Protein AF-A0A967ZMG1-F1 (afdb_monomer)

pLDDT: mean 81.54, std 12.23, range [47.0, 97.44]

Secondary structure (DSSP, 8-state):
-TTSSS-BPP--SHHHHHHHTT--HHHHHHHHHHTT--HHHHHHHS-HHHHHHHHTTS--SBTTTSB-GGG-SEEEETTTEEEE-BTTT-TT--B-GGGHHHHHHHHHHHHHT-B-TTT--B-EEEEEHHHHS-S-TT--SEEEEEPTT-----B--S-S---GGGGT------S-------STTSPTTPPP-S----

Mean predicted aligned error: 11.11 Å

Solvent-accessible surface area (backbone atoms only — not comparable to full-atom values): 12265 Å² total; per-residue (Å²): 84,96,89,64,39,34,36,64,42,78,62,67,65,69,37,31,52,35,52,76,68,72,49,42,52,67,55,53,52,51,55,35,43,74,76,71,46,41,75,71,54,47,70,72,73,47,58,66,71,60,53,49,56,51,52,58,49,44,57,69,44,46,65,82,62,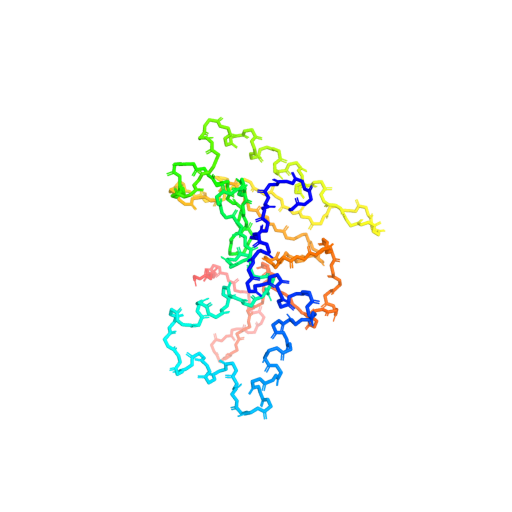40,42,29,56,79,70,16,43,38,50,74,50,84,93,36,33,27,37,67,28,20,55,82,80,32,96,59,30,66,31,56,70,89,50,46,68,62,50,51,53,50,51,49,49,58,54,52,65,39,50,40,91,88,77,68,45,63,39,44,42,78,42,56,18,72,82,76,44,79,92,53,91,82,57,36,60,30,35,44,45,43,34,95,99,43,80,79,74,74,58,63,67,98,59,96,76,73,66,47,74,85,72,71,47,91,74,79,92,66,92,79,82,87,86,87,86,83,54,97,88,52,64,86,92,61,79,88,74,92,81,78,92,129

Nearest PDB structures (foldseek):
  6qpw-assembly1_E  TM=4.315E-01  e=6.503E+00  Saccharomyces cerevisiae S288C
  1ycp-assembly2_K  TM=2.490E-01  e=5.709E+00  Bos taurus

Radius of gyration: 21.34 Å; Cα contacts (8 Å, |Δi|>4): 225; chains: 1; bounding box: 52×42×64 Å

Structure (mmCIF, N/CA/C/O backbone):
data_AF-A0A967ZMG1-F1
#
_entry.id   AF-A0A967ZMG1-F1
#
loop_
_atom_site.group_PDB
_atom_site.id
_atom_site.type_symbol
_atom_site.label_atom_id
_atom_site.label_alt_id
_atom_site.label_comp_id
_atom_site.label_asym_id
_atom_site.label_entity_id
_atom_site.label_seq_id
_atom_site.pdbx_PDB_ins_code
_atom_site.Cartn_x
_atom_site.Cartn_y
_atom_site.Cartn_z
_atom_site.occupancy
_atom_site.B_iso_or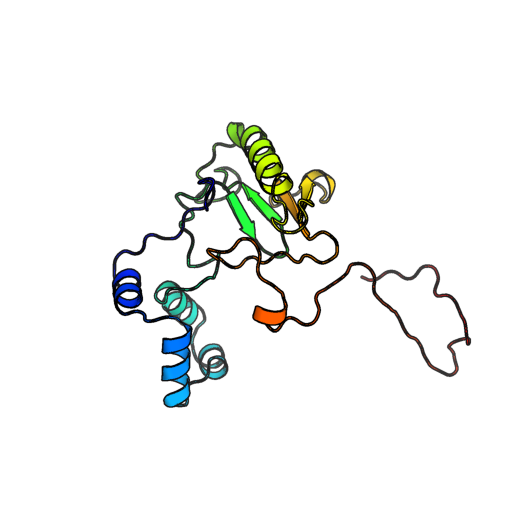_equiv
_atom_site.auth_seq_id
_atom_site.auth_comp_id
_atom_site.auth_asym_id
_atom_site.auth_atom_id
_atom_site.pdbx_PDB_model_num
ATOM 1 N N . GLU A 1 1 ? 1.987 6.304 -8.768 1.00 77.31 1 GLU A N 1
ATOM 2 C CA . GLU A 1 1 ? 1.859 6.784 -10.157 1.00 77.31 1 GLU A CA 1
ATOM 3 C C . GLU A 1 1 ? 2.478 8.162 -10.327 1.00 77.31 1 GLU A C 1
ATOM 5 O O . GLU A 1 1 ? 3.444 8.259 -11.061 1.00 77.31 1 GLU A O 1
ATOM 10 N N . GLU A 1 2 ? 2.021 9.181 -9.591 1.00 77.81 2 GLU A N 1
ATOM 11 C CA . GLU A 1 2 ? 2.517 10.571 -9.700 1.00 77.81 2 GLU A CA 1
ATOM 12 C C . GLU A 1 2 ? 4.047 10.709 -9.620 1.00 77.81 2 GLU A C 1
ATOM 14 O O . GLU A 1 2 ? 4.648 11.446 -10.393 1.00 77.81 2 GLU A O 1
ATOM 19 N N . ALA A 1 3 ? 4.692 9.948 -8.733 1.00 81.00 3 ALA A N 1
ATOM 20 C CA . ALA A 1 3 ? 6.148 9.938 -8.586 1.00 81.00 3 ALA A CA 1
ATOM 21 C C . ALA A 1 3 ? 6.888 9.010 -9.585 1.00 81.00 3 ALA A C 1
ATOM 23 O O . ALA A 1 3 ? 8.093 8.811 -9.477 1.00 81.00 3 ALA A O 1
ATOM 24 N N . GLY A 1 4 ? 6.183 8.399 -10.544 1.00 84.25 4 GLY A N 1
ATOM 25 C CA . GLY A 1 4 ? 6.769 7.610 -11.636 1.00 84.25 4 GLY A CA 1
ATOM 26 C C . GLY A 1 4 ? 7.197 6.174 -11.300 1.00 84.25 4 GLY A C 1
ATOM 27 O O . GLY A 1 4 ? 7.809 5.516 -12.136 1.00 84.25 4 GLY A O 1
ATOM 28 N N . TYR A 1 5 ? 6.903 5.651 -10.102 1.00 86.19 5 TYR A N 1
ATOM 29 C CA . TYR A 1 5 ? 7.307 4.280 -9.724 1.00 86.19 5 TYR A CA 1
ATOM 30 C C . TYR A 1 5 ? 6.390 3.169 -10.244 1.00 86.19 5 TYR A C 1
ATOM 32 O O . TYR A 1 5 ? 6.828 2.025 -10.347 1.00 86.19 5 TYR A O 1
ATOM 40 N N . LEU A 1 6 ? 5.132 3.497 -10.540 1.00 85.44 6 LEU A N 1
ATOM 41 C CA . LEU A 1 6 ? 4.106 2.572 -11.018 1.00 85.44 6 LEU A CA 1
ATOM 42 C C . LEU A 1 6 ? 3.516 3.140 -12.297 1.00 85.44 6 LEU A C 1
ATOM 44 O O . LEU A 1 6 ? 3.117 4.307 -12.311 1.00 85.44 6 LEU A O 1
ATOM 48 N N . VAL A 1 7 ? 3.467 2.308 -13.333 1.00 81.31 7 VAL A N 1
ATOM 49 C CA . VAL A 1 7 ? 3.006 2.678 -14.671 1.00 81.31 7 VAL A CA 1
ATOM 50 C C . VAL A 1 7 ? 1.713 1.923 -14.950 1.00 81.31 7 VAL A C 1
ATOM 52 O O . VAL A 1 7 ? 1.685 0.698 -14.852 1.00 81.31 7 VAL A O 1
ATOM 55 N N . ARG A 1 8 ? 0.630 2.640 -15.270 1.00 79.94 8 ARG A N 1
ATOM 56 C CA . ARG A 1 8 ? -0.614 1.997 -15.714 1.00 79.94 8 ARG A CA 1
ATOM 57 C C . ARG A 1 8 ? -0.395 1.328 -17.069 1.00 79.94 8 ARG A C 1
ATOM 59 O O . ARG A 1 8 ? 0.407 1.806 -17.873 1.00 79.94 8 ARG A O 1
ATOM 66 N N . GLN A 1 9 ? -1.090 0.222 -17.311 1.00 72.31 9 GLN A N 1
ATOM 67 C CA . GLN A 1 9 ? -1.028 -0.455 -18.602 1.00 72.31 9 GLN A CA 1
ATOM 68 C C . GLN A 1 9 ? -1.460 0.499 -19.722 1.00 72.31 9 GLN A C 1
ATOM 70 O O . GLN A 1 9 ? -2.413 1.261 -19.562 1.00 72.31 9 GLN A O 1
ATOM 75 N N . ASP A 1 10 ? -0.722 0.481 -20.834 1.00 58.72 10 ASP A N 1
ATOM 76 C CA . ASP A 1 10 ? -0.945 1.409 -21.941 1.00 58.72 10 ASP A CA 1
ATOM 77 C C . ASP A 1 10 ? -2.344 1.214 -22.545 1.00 58.72 10 ASP A C 1
ATOM 79 O O . ASP A 1 10 ? -2.759 0.098 -22.868 1.00 58.72 10 ASP A O 1
ATOM 83 N N . GLU A 1 11 ? -3.071 2.313 -22.719 1.00 60.09 11 GLU A N 1
ATOM 84 C CA . GLU A 1 11 ? -4.486 2.351 -23.103 1.00 60.09 11 GLU A CA 1
ATOM 85 C C . GLU A 1 11 ? -4.680 2.180 -24.619 1.00 60.09 11 GLU A C 1
ATOM 87 O O . GLU A 1 11 ? -5.529 2.819 -25.241 1.00 60.09 11 GLU A O 1
ATOM 92 N N . SER A 1 12 ? -3.864 1.350 -25.260 1.00 47.00 12 SER A N 1
ATOM 93 C CA . SER A 1 12 ? -3.924 1.128 -26.704 1.00 47.00 12 SER A CA 1
ATOM 94 C C . SER A 1 12 ? -4.784 -0.097 -27.048 1.00 47.00 12 SER A C 1
ATOM 96 O O . SER A 1 12 ? -4.875 -1.058 -26.288 1.00 47.00 12 SER A O 1
ATOM 98 N N . GLY A 1 13 ? -5.487 -0.048 -28.185 1.00 60.59 13 GLY A N 1
ATOM 99 C CA . GLY A 1 13 ? -6.405 -1.112 -28.614 1.00 60.59 13 GLY A CA 1
ATOM 100 C C . GLY A 1 13 ? -7.820 -0.999 -28.027 1.00 60.59 13 GLY A C 1
ATOM 101 O O . GLY A 1 13 ? -8.391 0.091 -27.945 1.00 60.59 13 GLY A O 1
ATOM 102 N N . THR A 1 14 ? -8.418 -2.134 -27.662 1.00 56.25 14 THR A N 1
ATOM 103 C CA . THR A 1 14 ? -9.821 -2.266 -27.219 1.00 56.25 14 THR A CA 1
ATOM 104 C C . THR A 1 14 ? -10.131 -1.470 -25.948 1.00 56.25 14 THR A C 1
ATOM 106 O O . THR A 1 14 ? -11.160 -0.797 -25.898 1.00 56.25 14 THR A O 1
ATOM 109 N N . ARG A 1 15 ? -9.225 -1.451 -24.959 1.00 58.38 15 ARG A N 1
ATOM 110 C CA . ARG A 1 15 ? -9.384 -0.669 -23.715 1.00 58.38 15 ARG A CA 1
ATOM 111 C C . ARG A 1 15 ? -9.455 0.839 -23.962 1.00 58.38 15 ARG A C 1
ATOM 113 O O . ARG A 1 15 ? -10.345 1.504 -23.435 1.00 58.38 15 ARG A O 1
ATOM 120 N N . GLY A 1 16 ? -8.573 1.370 -24.810 1.00 57.50 16 GLY A N 1
ATOM 121 C CA . GLY A 1 16 ? -8.578 2.787 -25.184 1.00 57.50 16 GLY A CA 1
ATOM 122 C C . GLY A 1 16 ? -9.834 3.207 -25.940 1.00 57.50 16 GLY A C 1
ATOM 123 O O . GLY A 1 16 ? -10.348 4.305 -25.736 1.00 57.50 16 GLY A O 1
ATOM 124 N N . ALA A 1 17 ? -10.361 2.324 -26.794 1.00 60.09 17 ALA A N 1
ATOM 125 C CA . ALA A 1 17 ? -11.629 2.557 -27.477 1.00 60.09 17 ALA A CA 1
ATOM 126 C C . ALA A 1 17 ? -12.806 2.599 -26.488 1.00 60.09 17 ALA A C 1
ATOM 128 O O . ALA A 1 17 ? -13.623 3.510 -26.569 1.00 60.09 17 ALA A O 1
ATOM 129 N N . LEU A 1 18 ? -12.861 1.672 -25.525 1.00 61.41 18 LEU A N 1
ATOM 130 C CA . LEU A 1 18 ? -13.920 1.626 -24.509 1.00 61.41 18 LEU A CA 1
ATOM 131 C C . LEU A 1 18 ? -13.892 2.845 -23.578 1.00 61.41 18 LEU A C 1
ATOM 133 O O . LEU A 1 18 ? -14.935 3.449 -23.348 1.00 61.41 18 LEU A O 1
ATOM 137 N N . ARG A 1 19 ? -12.711 3.286 -23.126 1.00 60.47 19 ARG A N 1
ATOM 138 C CA . ARG A 1 19 ? -12.585 4.503 -22.307 1.00 60.47 19 ARG A CA 1
ATOM 139 C C . ARG A 1 19 ? -12.961 5.775 -23.077 1.00 60.47 19 ARG A C 1
ATOM 141 O O . ARG A 1 19 ? -13.620 6.646 -22.523 1.00 60.47 19 ARG A O 1
ATOM 148 N N . ARG A 1 20 ? -12.593 5.893 -24.362 1.00 63.09 20 ARG A N 1
ATOM 149 C CA . ARG A 1 20 ? -13.030 7.021 -25.221 1.00 63.09 20 ARG A CA 1
ATOM 150 C C . ARG A 1 20 ? -14.545 7.081 -25.401 1.00 63.09 20 ARG A C 1
ATOM 152 O O . ARG A 1 20 ? -15.073 8.143 -25.711 1.00 63.09 20 ARG A O 1
ATOM 159 N N . LEU A 1 21 ? -15.213 5.946 -25.233 1.00 67.19 21 LEU A N 1
ATOM 160 C CA . LEU A 1 21 ? -16.664 5.821 -25.258 1.00 67.19 21 LEU A CA 1
ATOM 161 C C . LEU A 1 21 ? -17.292 5.938 -23.855 1.00 67.19 21 LEU A C 1
ATOM 163 O O . LEU A 1 21 ? -18.488 5.704 -23.730 1.00 67.19 21 LEU A O 1
ATOM 167 N N . ASP A 1 22 ? -16.504 6.295 -22.831 1.00 65.06 22 ASP A N 1
ATOM 168 C CA . ASP A 1 22 ? -16.900 6.388 -21.415 1.00 65.06 22 ASP A CA 1
ATOM 169 C C . ASP A 1 22 ? -17.494 5.084 -20.851 1.00 65.06 22 ASP A C 1
ATOM 171 O O . ASP A 1 22 ? -18.328 5.085 -19.954 1.00 65.06 22 ASP A O 1
ATOM 175 N N . VAL A 1 23 ? -17.073 3.938 -21.400 1.00 67.38 23 VAL A N 1
ATOM 176 C CA . VAL A 1 23 ? -17.547 2.618 -20.975 1.00 67.38 23 VAL A CA 1
ATOM 177 C C . VAL A 1 23 ? -16.651 2.095 -19.858 1.00 67.38 23 VAL A C 1
ATOM 179 O O . VAL A 1 23 ? -15.512 1.681 -20.092 1.00 67.38 23 VAL A O 1
ATOM 182 N N . SER A 1 24 ? -17.178 2.082 -18.636 1.00 68.69 24 SER A N 1
ATOM 183 C CA . SER A 1 24 ? -16.519 1.543 -17.447 1.00 68.69 24 SER A CA 1
ATOM 184 C C . SER A 1 24 ? -16.926 0.092 -17.161 1.00 68.69 24 SER A C 1
ATOM 186 O O . SER A 1 24 ? -17.926 -0.422 -17.673 1.00 68.69 24 SER A O 1
ATOM 188 N N . ARG A 1 25 ? -16.198 -0.585 -16.260 1.00 70.38 25 ARG A N 1
ATOM 189 C CA . ARG A 1 25 ? -16.624 -1.893 -15.728 1.00 70.38 25 ARG A CA 1
ATOM 190 C C . ARG A 1 25 ? -18.037 -1.848 -15.138 1.00 70.38 25 ARG A C 1
ATOM 192 O O . ARG A 1 25 ? -18.769 -2.823 -15.277 1.00 70.38 25 ARG A O 1
ATOM 199 N N . ALA A 1 26 ? -18.429 -0.737 -14.513 1.00 68.00 26 ALA A N 1
ATOM 200 C CA . ALA A 1 26 ? -19.765 -0.587 -13.946 1.00 68.00 26 ALA A CA 1
ATOM 201 C C . ALA A 1 26 ? -20.848 -0.607 -15.035 1.00 68.00 26 ALA A C 1
ATOM 203 O O . ALA A 1 26 ? -21.876 -1.257 -14.847 1.00 68.00 26 ALA A O 1
ATOM 204 N N . ASP A 1 27 ? -20.588 0.007 -16.191 1.00 69.12 27 ASP A N 1
ATOM 205 C CA . ASP A 1 27 ? -21.516 0.021 -17.328 1.00 69.12 27 ASP A CA 1
ATOM 206 C C . ASP A 1 27 ? -21.661 -1.370 -17.944 1.00 69.12 27 ASP A C 1
ATOM 208 O O . ASP A 1 27 ? -22.775 -1.826 -18.206 1.00 69.12 27 ASP A O 1
ATOM 212 N N . VAL A 1 28 ? -20.547 -2.095 -18.097 1.00 72.69 28 VAL A N 1
ATOM 213 C CA . VAL A 1 28 ? -20.545 -3.480 -18.593 1.00 72.69 28 VAL A CA 1
ATOM 214 C C . VAL A 1 28 ? -21.291 -4.406 -17.629 1.00 72.69 28 VAL A C 1
ATOM 216 O O . VAL A 1 28 ? -22.171 -5.160 -18.049 1.00 72.69 28 VAL A O 1
ATOM 219 N N . THR A 1 29 ? -21.000 -4.326 -16.328 1.00 70.44 29 THR A N 1
ATOM 220 C CA . THR A 1 29 ? -21.687 -5.115 -15.295 1.00 70.44 29 THR A CA 1
ATOM 221 C C . THR A 1 29 ? -23.177 -4.769 -15.220 1.00 70.44 29 THR A C 1
ATOM 223 O O . THR A 1 29 ? -24.011 -5.662 -15.055 1.00 70.44 29 THR A O 1
ATOM 226 N N . TRP A 1 30 ? -23.555 -3.500 -15.377 1.00 76.56 30 TRP A N 1
ATOM 227 C CA . TRP A 1 30 ? -24.959 -3.090 -15.444 1.00 76.56 30 TRP A CA 1
ATOM 228 C C . TRP A 1 30 ? -25.683 -3.732 -16.636 1.00 76.56 30 TRP A C 1
ATOM 230 O O . TRP A 1 30 ? -26.781 -4.276 -16.482 1.00 76.56 30 TRP A O 1
ATOM 240 N N . LEU A 1 31 ? -25.043 -3.746 -17.806 1.00 75.50 31 LEU A N 1
ATOM 241 C CA . LEU A 1 31 ? -25.594 -4.313 -19.037 1.00 75.50 31 LEU A CA 1
ATOM 242 C C . LEU A 1 31 ? -25.733 -5.840 -18.961 1.00 75.50 31 LEU A C 1
ATOM 244 O O . LEU A 1 31 ? -26.744 -6.392 -19.392 1.00 75.50 31 LEU A O 1
ATOM 248 N N . LEU A 1 32 ? -24.764 -6.524 -18.353 1.00 77.75 32 LEU A N 1
ATOM 249 C CA . LEU A 1 32 ? -24.827 -7.969 -18.115 1.00 77.75 32 LEU A CA 1
ATOM 250 C C . LEU A 1 32 ? -25.950 -8.327 -17.132 1.00 77.75 32 LEU A C 1
ATOM 252 O O . LEU A 1 32 ? -26.748 -9.230 -17.400 1.00 77.75 32 LEU A O 1
ATOM 256 N N . ASN A 1 33 ? -26.107 -7.557 -16.053 1.00 76.81 33 ASN A N 1
ATOM 257 C CA . ASN A 1 33 ? -27.213 -7.751 -15.114 1.00 76.81 33 ASN A CA 1
ATOM 258 C C . ASN A 1 33 ? -28.582 -7.516 -15.771 1.00 76.81 33 ASN A C 1
ATOM 260 O O . ASN A 1 33 ? -29.535 -8.237 -15.471 1.00 76.81 33 ASN A O 1
ATOM 264 N N . ARG A 1 34 ? -28.688 -6.559 -16.705 1.00 79.69 34 ARG A N 1
ATOM 265 C CA . ARG A 1 34 ? -29.914 -6.288 -17.479 1.00 79.69 34 ARG A CA 1
ATOM 266 C C . ARG A 1 34 ? -30.402 -7.519 -18.246 1.00 79.69 34 ARG A C 1
ATOM 268 O O . ARG A 1 34 ? -31.610 -7.699 -18.383 1.00 79.69 34 ARG A O 1
ATOM 275 N N . VAL A 1 35 ? -29.481 -8.357 -18.722 1.00 80.44 35 VAL A N 1
ATOM 276 C CA . VAL A 1 35 ? -29.778 -9.598 -19.459 1.00 80.44 35 VAL A CA 1
ATOM 277 C C . VAL A 1 35 ? -29.754 -10.850 -18.570 1.00 80.44 35 VAL A C 1
ATOM 279 O O . VAL A 1 35 ? -29.798 -11.968 -19.074 1.00 80.44 35 VAL A O 1
ATOM 282 N N . GLY A 1 36 ? -29.723 -10.677 -17.243 1.00 76.56 36 GLY A N 1
ATOM 283 C CA . GLY A 1 36 ? -29.800 -11.766 -16.262 1.00 76.56 36 GLY A CA 1
ATOM 284 C C . GLY A 1 36 ? -28.468 -12.452 -15.952 1.00 76.56 36 GLY A C 1
ATOM 285 O O . GLY A 1 36 ? -28.448 -13.469 -15.257 1.00 76.56 36 GLY A O 1
ATOM 286 N N . ILE A 1 37 ? -27.351 -11.907 -16.435 1.00 78.00 37 ILE A N 1
ATOM 287 C CA . ILE A 1 37 ? -26.011 -12.439 -16.196 1.00 78.00 37 ILE A CA 1
ATOM 288 C C . ILE A 1 37 ? -25.384 -11.658 -15.040 1.00 78.00 37 ILE A C 1
ATOM 290 O O . ILE A 1 37 ? -24.913 -10.538 -15.207 1.00 78.00 37 ILE A O 1
ATOM 294 N N . SER A 1 38 ? -25.394 -12.256 -13.850 1.00 75.06 38 SER A N 1
ATOM 295 C CA . SER A 1 38 ? -24.746 -11.674 -12.669 1.00 75.06 38 SER A CA 1
ATOM 296 C C . SER A 1 38 ? -23.262 -12.033 -12.594 1.00 75.06 38 SER A C 1
ATOM 298 O O . SER A 1 38 ? -22.857 -13.105 -13.048 1.00 75.06 38 SER A O 1
ATOM 300 N N . ASP A 1 39 ? -22.466 -11.207 -11.913 1.00 69.25 39 ASP A N 1
ATOM 301 C CA . ASP A 1 39 ? -21.049 -11.492 -11.626 1.00 69.25 39 ASP A CA 1
ATOM 302 C C . ASP A 1 39 ? -20.854 -12.870 -10.972 1.00 69.25 39 ASP A C 1
ATOM 304 O O . ASP A 1 39 ? -19.932 -13.613 -11.298 1.00 69.25 39 ASP A O 1
ATOM 308 N N . ARG A 1 40 ? -21.784 -13.273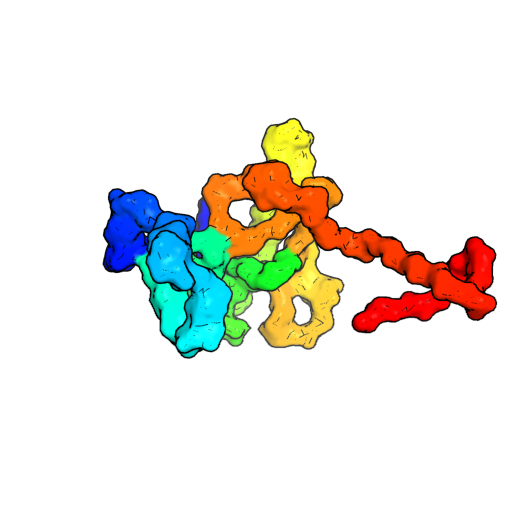 -10.097 1.00 66.81 40 ARG A N 1
ATOM 309 C CA . ARG A 1 40 ? -21.778 -14.601 -9.465 1.00 66.81 40 ARG A CA 1
ATOM 310 C C . ARG A 1 40 ? -22.019 -15.738 -10.457 1.00 66.81 40 ARG A C 1
ATOM 312 O O . ARG A 1 40 ? -21.477 -16.822 -10.268 1.00 66.81 40 ARG A O 1
ATOM 319 N N . ALA A 1 41 ? -22.848 -15.515 -11.475 1.00 68.81 41 ALA A N 1
ATOM 320 C CA . ALA A 1 41 ? -23.078 -16.493 -12.533 1.00 68.81 41 ALA A CA 1
ATOM 321 C C . ALA A 1 41 ? -21.844 -16.612 -13.437 1.00 68.81 41 ALA A C 1
ATOM 323 O O . ALA A 1 41 ? -21.439 -17.727 -13.753 1.00 68.81 41 ALA A O 1
ATOM 324 N N . LEU A 1 42 ? -21.204 -15.489 -13.772 1.00 70.12 42 LEU A N 1
ATOM 325 C CA . LEU A 1 42 ? -19.964 -15.466 -14.551 1.00 70.12 42 LEU A CA 1
ATOM 326 C C . LEU A 1 42 ? -18.858 -16.255 -13.846 1.00 70.12 42 LEU A C 1
ATOM 328 O O . LEU A 1 42 ? -18.322 -17.190 -14.428 1.00 70.12 42 LEU A O 1
ATOM 332 N N . LEU A 1 43 ? -18.609 -15.977 -12.563 1.00 70.75 43 LEU A N 1
ATOM 333 C CA . LEU A 1 43 ? -17.591 -16.686 -11.774 1.00 70.75 43 LEU A CA 1
ATOM 334 C C . LEU A 1 43 ? -17.888 -18.181 -11.570 1.00 70.75 43 LEU A C 1
ATOM 336 O O . LEU A 1 43 ? -16.980 -18.960 -11.306 1.00 70.75 43 LEU A O 1
ATOM 340 N N . ARG A 1 44 ? -19.158 -18.592 -11.657 1.00 74.44 44 ARG A N 1
ATOM 341 C CA . ARG A 1 44 ? -19.573 -19.988 -11.460 1.00 74.44 44 ARG A CA 1
ATOM 342 C C . ARG A 1 44 ? -19.532 -20.819 -12.744 1.00 74.44 44 ARG A C 1
ATOM 344 O O . ARG A 1 44 ? -19.373 -22.033 -12.652 1.00 74.44 44 ARG A O 1
ATOM 351 N N . TYR A 1 45 ? -19.727 -20.198 -13.907 1.00 75.38 45 TYR A N 1
ATOM 352 C CA . TYR A 1 45 ? -19.880 -20.909 -15.182 1.00 75.38 45 TYR A CA 1
ATOM 353 C C . TYR A 1 45 ? -18.762 -20.642 -16.196 1.00 75.38 45 TYR A C 1
ATOM 355 O O . TYR A 1 45 ? -18.625 -21.424 -17.135 1.00 75.38 45 TYR A O 1
ATOM 363 N N . LEU A 1 46 ? -17.957 -19.587 -16.028 1.00 76.81 46 LEU A N 1
ATOM 364 C CA . LEU A 1 46 ? -16.805 -19.330 -16.891 1.00 76.81 46 LEU A CA 1
ATOM 365 C C . LEU A 1 46 ? -15.521 -19.928 -16.298 1.00 76.81 46 LEU A C 1
ATOM 367 O O . LEU A 1 46 ? -15.275 -19.790 -15.099 1.00 76.81 46 LEU A O 1
ATOM 371 N N . PRO A 1 47 ? -14.667 -20.549 -17.128 1.00 78.56 47 PRO A N 1
ATOM 372 C CA . PRO A 1 47 ? -13.300 -20.876 -16.742 1.00 78.56 47 PRO A CA 1
ATOM 373 C C . PRO A 1 47 ? -12.522 -19.626 -16.304 1.00 78.56 47 PRO A C 1
ATOM 375 O O . PRO A 1 47 ? -12.664 -18.571 -16.922 1.00 78.56 47 PRO A O 1
ATOM 378 N N . GLN A 1 48 ? -11.642 -19.766 -15.306 1.00 69.88 48 GLN A N 1
ATOM 379 C CA . GLN A 1 48 ? -10.880 -18.648 -14.729 1.00 69.88 48 GLN A CA 1
ATOM 380 C C . GLN A 1 48 ? -10.100 -17.842 -15.785 1.00 69.88 48 GLN A C 1
ATOM 382 O O . GLN A 1 48 ? -10.198 -16.624 -15.803 1.00 69.88 48 GLN A O 1
ATOM 387 N N . TRP A 1 49 ? -9.442 -18.507 -16.743 1.00 66.00 49 TRP A N 1
ATOM 388 C CA . TRP A 1 49 ? -8.693 -17.834 -17.817 1.00 66.00 49 TRP A CA 1
ATOM 389 C C . TRP A 1 49 ? -9.556 -16.899 -18.679 1.00 66.00 49 TRP A C 1
ATOM 391 O O . TRP A 1 49 ? -9.061 -15.912 -19.211 1.00 66.00 49 TRP A O 1
ATOM 401 N N . LEU A 1 50 ? -10.849 -17.204 -18.831 1.00 69.44 50 LEU A N 1
ATOM 402 C CA . LEU A 1 50 ? -11.772 -16.398 -19.628 1.00 69.44 50 LEU A CA 1
ATOM 403 C C . LEU A 1 50 ? -12.311 -15.213 -18.819 1.00 69.44 50 LEU A C 1
ATOM 405 O O . LEU A 1 50 ? -12.565 -14.149 -19.381 1.00 69.44 50 LEU A O 1
ATOM 409 N N . VAL A 1 51 ? -12.446 -15.384 -17.500 1.00 72.19 51 VAL A N 1
ATOM 410 C CA . VAL A 1 51 ? -12.720 -14.282 -16.567 1.00 72.19 51 VAL A CA 1
ATOM 411 C C . VAL A 1 51 ? -11.546 -13.305 -16.556 1.00 72.19 51 VAL A C 1
ATOM 413 O O . VAL A 1 51 ? -11.765 -12.102 -16.684 1.00 72.19 51 VAL A O 1
ATOM 416 N N . ASP A 1 52 ? -10.321 -13.822 -16.468 1.00 65.50 52 ASP A N 1
ATOM 417 C CA . ASP A 1 52 ? -9.099 -13.019 -16.441 1.00 65.50 52 ASP A CA 1
ATOM 418 C C . ASP A 1 52 ? -8.914 -12.272 -17.773 1.00 65.50 52 ASP A C 1
ATOM 420 O O . ASP A 1 52 ? -8.781 -11.052 -17.773 1.00 65.50 52 ASP A O 1
ATOM 424 N N . ALA A 1 53 ? -9.072 -12.953 -18.916 1.00 66.94 53 ALA A N 1
ATOM 425 C CA . ALA A 1 53 ? -9.007 -12.321 -20.236 1.00 66.94 53 ALA A CA 1
ATOM 426 C C . ALA A 1 53 ? -10.069 -11.223 -20.436 1.00 66.94 53 ALA A C 1
ATOM 428 O O . ALA A 1 53 ? -9.808 -10.213 -21.085 1.00 66.94 53 ALA A O 1
ATOM 429 N N . ALA A 1 54 ? -11.277 -11.388 -19.887 1.00 66.69 54 ALA A N 1
ATOM 430 C CA . ALA A 1 54 ? -12.300 -10.343 -19.938 1.00 66.69 54 ALA A CA 1
ATOM 431 C C . ALA A 1 54 ? -11.957 -9.163 -19.011 1.00 66.69 54 ALA A C 1
ATOM 433 O O . ALA A 1 54 ? -12.127 -8.005 -19.398 1.00 66.69 54 ALA A O 1
ATOM 434 N N . ALA A 1 55 ? -11.443 -9.438 -17.809 1.00 65.56 55 ALA A N 1
ATOM 435 C CA . ALA A 1 55 ? -10.996 -8.415 -16.868 1.00 65.56 55 ALA A CA 1
ATOM 436 C C . ALA A 1 55 ? -9.805 -7.604 -17.412 1.00 65.56 55 ALA A C 1
ATOM 438 O O . ALA A 1 55 ? -9.768 -6.392 -17.221 1.00 65.56 55 ALA A O 1
ATOM 439 N N . GLU A 1 56 ? -8.900 -8.241 -18.158 1.00 65.25 56 GLU A N 1
ATOM 440 C CA . GLU A 1 56 ? -7.775 -7.620 -18.876 1.00 65.25 56 GLU A CA 1
ATOM 441 C C . GLU A 1 56 ? -8.190 -6.751 -20.073 1.00 65.25 56 GLU A C 1
ATOM 443 O O . GLU A 1 56 ? -7.379 -5.998 -20.605 1.00 65.25 56 GLU A O 1
ATOM 448 N N . GLN A 1 57 ? -9.435 -6.841 -20.543 1.00 61.97 57 GLN A N 1
ATOM 449 C CA . GLN A 1 57 ? -9.926 -6.053 -21.684 1.00 61.97 57 GLN A CA 1
ATOM 450 C C . GLN A 1 57 ? -10.878 -4.933 -21.261 1.00 61.97 57 GLN A C 1
ATOM 452 O O . GLN A 1 57 ? -11.098 -3.987 -22.018 1.00 61.97 57 GLN A O 1
ATOM 457 N N . VAL A 1 58 ? -11.421 -5.003 -20.046 1.00 59.94 58 VAL A N 1
ATOM 458 C CA . VAL A 1 58 ? -12.264 -3.954 -19.471 1.00 59.94 58 VAL A CA 1
ATOM 459 C C . VAL A 1 58 ? -11.387 -3.062 -18.588 1.00 59.94 58 VAL A C 1
ATOM 461 O O . VAL A 1 58 ? -10.708 -3.579 -17.702 1.00 59.94 58 VAL A O 1
ATOM 464 N N . PRO A 1 59 ? -11.345 -1.737 -18.816 1.00 52.94 59 PRO A N 1
ATOM 465 C CA . PRO A 1 59 ? -10.625 -0.823 -17.935 1.00 52.94 59 PRO A CA 1
ATOM 466 C C . PRO A 1 59 ? -11.166 -0.923 -16.504 1.00 52.94 59 PRO A C 1
ATOM 468 O O . PRO A 1 59 ? -12.378 -0.815 -16.279 1.00 52.94 59 PRO A O 1
ATOM 471 N N . GLY A 1 60 ? -10.275 -1.153 -15.543 1.00 57.38 60 GLY A N 1
ATOM 472 C CA . GLY A 1 60 ? -10.612 -1.258 -14.131 1.00 57.38 60 GLY A CA 1
ATOM 473 C C . GLY A 1 60 ? -9.728 -0.382 -13.250 1.00 57.38 60 GLY A C 1
ATOM 474 O O . GLY A 1 60 ? -8.969 0.461 -13.716 1.00 57.38 60 GLY A O 1
ATOM 475 N N . ASN A 1 61 ? -9.850 -0.605 -11.942 1.00 55.31 61 ASN A N 1
ATOM 476 C CA . ASN A 1 61 ? -8.969 -0.015 -10.933 1.00 55.31 61 ASN A CA 1
ATOM 477 C C . ASN A 1 61 ? -8.126 -1.095 -10.227 1.00 55.31 61 ASN A C 1
ATOM 479 O O . ASN A 1 61 ? -7.703 -0.913 -9.080 1.00 55.31 61 ASN A O 1
ATOM 483 N N . HIS A 1 62 ? -7.964 -2.263 -10.854 1.00 60.59 62 HIS A N 1
ATOM 484 C CA . HIS A 1 62 ? -7.356 -3.427 -10.228 1.00 60.59 62 HIS A CA 1
ATOM 485 C C . HIS A 1 62 ? -5.857 -3.444 -10.519 1.00 60.59 62 HIS A C 1
ATOM 487 O O . HIS A 1 62 ? -5.428 -3.690 -11.641 1.00 60.59 62 HIS A O 1
ATOM 493 N N . ALA A 1 63 ? -5.041 -3.293 -9.476 1.00 56.34 63 ALA A N 1
ATOM 494 C CA . ALA A 1 63 ? -3.580 -3.226 -9.583 1.00 56.34 63 ALA A CA 1
ATOM 495 C C . ALA A 1 63 ? -2.894 -4.465 -10.210 1.00 56.34 63 ALA A C 1
ATOM 497 O O . ALA A 1 63 ? -1.691 -4.432 -10.430 1.00 56.34 63 ALA A O 1
ATOM 498 N N . LEU A 1 64 ? -3.641 -5.541 -10.485 1.00 58.22 64 LEU A N 1
ATOM 499 C CA . LEU A 1 64 ? -3.137 -6.758 -11.136 1.00 58.22 64 LEU A CA 1
ATOM 500 C C . LEU A 1 64 ? -3.297 -6.732 -12.661 1.00 58.22 64 LEU A C 1
ATOM 502 O O . LEU A 1 64 ? -2.493 -7.333 -13.353 1.00 58.22 64 LEU A O 1
ATOM 506 N N . PHE A 1 65 ? -4.335 -6.068 -13.179 1.00 61.53 65 PHE A N 1
ATOM 507 C CA . PHE A 1 65 ? -4.691 -6.119 -14.605 1.00 61.53 65 PHE A CA 1
ATOM 508 C C . PHE A 1 65 ? -4.554 -4.770 -15.304 1.00 61.53 65 PHE A C 1
ATOM 510 O O . PHE A 1 65 ? -4.725 -4.693 -16.514 1.00 61.53 65 PHE A O 1
ATOM 517 N N . ASP A 1 66 ? -4.318 -3.701 -14.545 1.00 66.56 66 ASP A N 1
ATOM 518 C CA . ASP A 1 66 ? -4.283 -2.326 -15.046 1.00 66.56 66 ASP A CA 1
ATOM 519 C C . ASP A 1 66 ? -2.881 -1.691 -14.878 1.00 66.56 66 ASP A C 1
ATOM 521 O O . ASP A 1 66 ? -2.721 -0.476 -15.001 1.00 66.56 66 ASP A O 1
ATOM 525 N N . VAL A 1 67 ? -1.847 -2.498 -14.595 1.00 74.31 67 VAL A N 1
ATOM 526 C CA . VAL A 1 67 ? -0.452 -2.070 -14.372 1.00 74.31 67 VAL A CA 1
ATOM 527 C C . VAL A 1 67 ? 0.472 -2.692 -15.419 1.00 74.31 67 VAL A C 1
ATOM 529 O O . VAL A 1 67 ? 0.401 -3.883 -15.702 1.00 74.31 67 VAL A O 1
ATOM 532 N N . ASP A 1 68 ? 1.365 -1.882 -15.983 1.00 82.12 68 ASP A N 1
ATOM 533 C CA . ASP A 1 68 ? 2.443 -2.337 -16.857 1.00 82.12 68 ASP A CA 1
ATOM 534 C C . ASP A 1 68 ? 3.642 -2.770 -16.009 1.00 82.12 68 ASP A C 1
ATOM 536 O O . A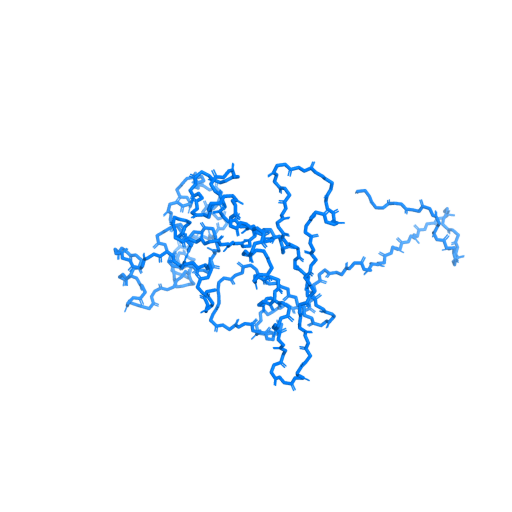SP A 1 68 ? 4.436 -1.939 -15.547 1.00 82.12 68 ASP A O 1
ATOM 540 N N . HIS A 1 69 ? 3.766 -4.072 -15.766 1.00 80.38 69 HIS A N 1
ATOM 541 C CA . HIS A 1 69 ? 4.840 -4.617 -14.939 1.00 80.38 69 HIS A CA 1
ATOM 542 C C . HIS A 1 69 ? 6.228 -4.394 -15.559 1.00 80.38 69 HIS A C 1
ATOM 544 O O . HIS A 1 69 ? 7.156 -4.031 -14.835 1.00 80.38 69 HIS A O 1
ATOM 550 N N . ALA A 1 70 ? 6.347 -4.449 -16.888 1.00 84.56 70 ALA A N 1
ATOM 551 C CA . ALA A 1 70 ? 7.597 -4.245 -17.622 1.00 84.56 70 ALA A CA 1
ATOM 552 C C . ALA A 1 70 ? 8.115 -2.793 -17.607 1.00 84.56 70 ALA A C 1
ATOM 554 O O . ALA A 1 70 ? 9.219 -2.522 -18.082 1.00 84.56 70 ALA A O 1
ATOM 555 N N . ARG A 1 71 ? 7.343 -1.840 -17.069 1.00 86.38 71 ARG A N 1
ATOM 556 C CA . ARG A 1 71 ? 7.785 -0.452 -16.820 1.00 86.38 71 ARG A CA 1
ATOM 557 C C . ARG A 1 71 ? 7.647 -0.017 -15.360 1.00 86.38 71 ARG A C 1
ATOM 559 O O . ARG A 1 71 ? 8.099 1.068 -14.994 1.00 86.38 71 ARG A O 1
ATOM 566 N N . THR A 1 72 ? 7.0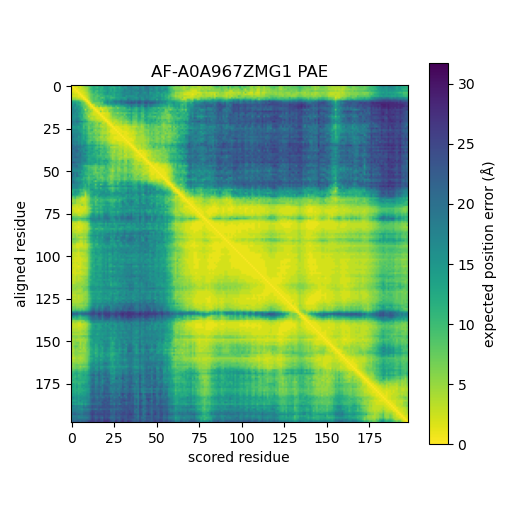51 -0.848 -14.512 1.00 90.62 72 THR A N 1
ATOM 567 C CA . THR A 1 72 ? 6.806 -0.542 -13.101 1.00 90.62 72 THR A CA 1
ATOM 568 C C . THR A 1 72 ? 8.029 -0.877 -12.258 1.00 90.62 72 THR A C 1
ATOM 570 O O . THR A 1 72 ? 8.499 -2.009 -12.254 1.00 90.62 72 THR A O 1
ATOM 573 N N . ARG A 1 73 ? 8.534 0.104 -11.501 1.00 95.06 73 ARG A N 1
ATOM 574 C CA . ARG A 1 73 ? 9.700 -0.038 -10.611 1.00 95.06 73 ARG A CA 1
ATOM 575 C C . ARG A 1 73 ? 9.327 -0.568 -9.228 1.00 95.06 73 ARG A C 1
ATOM 577 O O . ARG A 1 73 ? 10.147 -1.224 -8.593 1.00 95.06 73 ARG A O 1
ATOM 584 N N . ALA A 1 74 ? 8.121 -0.273 -8.748 1.00 94.06 74 ALA A N 1
ATOM 585 C CA . ALA A 1 74 ? 7.612 -0.775 -7.476 1.00 94.06 74 ALA A CA 1
ATOM 586 C C . ALA A 1 74 ? 6.084 -0.868 -7.483 1.00 94.06 74 ALA A C 1
ATOM 588 O O . ALA A 1 74 ? 5.405 -0.046 -8.100 1.00 94.06 74 ALA A O 1
ATOM 589 N N . PHE A 1 75 ? 5.543 -1.852 -6.771 1.00 91.38 75 PHE A N 1
ATOM 590 C CA . PHE A 1 75 ? 4.110 -2.121 -6.707 1.00 91.38 75 PHE A CA 1
ATOM 591 C C . PHE A 1 75 ? 3.681 -2.547 -5.302 1.00 91.38 75 PHE A C 1
ATOM 593 O O . PHE A 1 75 ? 4.493 -2.982 -4.487 1.00 91.38 75 PHE A O 1
ATOM 600 N N . MET A 1 76 ? 2.387 -2.406 -5.013 1.00 88.62 76 MET A N 1
ATOM 601 C CA . MET A 1 76 ? 1.783 -2.881 -3.771 1.00 88.62 76 MET A CA 1
ATOM 602 C C . MET A 1 76 ? 0.996 -4.161 -4.041 1.00 88.62 76 MET A C 1
ATOM 604 O O . MET A 1 76 ? 0.257 -4.242 -5.020 1.00 88.62 76 MET A O 1
ATOM 608 N N . PHE A 1 77 ? 1.127 -5.143 -3.159 1.00 84.00 77 PHE A N 1
ATOM 609 C CA . PHE A 1 77 ? 0.385 -6.395 -3.213 1.00 84.00 77 PHE A CA 1
ATOM 610 C C . PHE A 1 77 ? -0.184 -6.742 -1.832 1.00 84.00 77 PHE A C 1
ATOM 612 O O . PHE A 1 77 ? 0.401 -6.420 -0.797 1.00 84.00 77 PHE A O 1
ATOM 619 N N . GLY A 1 78 ? -1.346 -7.397 -1.812 1.00 80.94 78 GLY A N 1
ATOM 620 C CA . GLY A 1 78 ? -2.012 -7.801 -0.575 1.00 80.94 78 GLY A CA 1
ATOM 621 C C . GLY A 1 78 ? -2.332 -6.624 0.354 1.00 80.94 78 GLY A C 1
ATOM 622 O O . GLY A 1 78 ? -2.758 -5.558 -0.082 1.00 80.94 78 GLY A O 1
ATOM 623 N N . SER A 1 79 ? -2.138 -6.813 1.657 1.00 80.25 79 SER A N 1
ATOM 624 C CA . SER A 1 79 ? -2.562 -5.861 2.693 1.00 80.25 79 SER A CA 1
ATOM 625 C C . SER A 1 79 ? -1.473 -4.851 3.072 1.00 80.25 79 SER A C 1
ATOM 627 O O . SER A 1 79 ? -1.170 -4.676 4.253 1.00 80.25 79 SER A O 1
ATOM 629 N N . GLY A 1 80 ? -0.912 -4.156 2.078 1.00 87.12 80 GLY A N 1
ATOM 630 C CA . GLY A 1 80 ? 0.060 -3.070 2.278 1.00 87.12 80 GLY A CA 1
ATOM 631 C C . GLY A 1 80 ? 1.526 -3.462 2.129 1.00 87.12 80 GLY A C 1
ATOM 632 O O . GLY A 1 80 ? 2.400 -2.690 2.519 1.00 87.12 80 GLY A O 1
ATOM 633 N N . SER A 1 81 ? 1.809 -4.635 1.572 1.00 92.06 81 SER A N 1
ATOM 634 C CA . SER A 1 81 ? 3.168 -5.036 1.220 1.00 92.06 81 SER A CA 1
ATOM 635 C C . SER A 1 81 ? 3.595 -4.322 -0.058 1.00 92.06 81 SER A C 1
ATOM 637 O O . SER A 1 81 ? 2.917 -4.414 -1.079 1.00 92.06 81 SER A O 1
ATOM 639 N N . VAL A 1 82 ? 4.712 -3.607 -0.008 1.00 93.88 82 VAL A N 1
ATOM 640 C CA . VAL A 1 82 ? 5.311 -2.927 -1.157 1.00 93.88 82 VAL A CA 1
ATOM 641 C C . VAL A 1 82 ? 6.552 -3.693 -1.583 1.00 93.88 82 VAL A C 1
ATOM 643 O O . VAL A 1 82 ? 7.432 -3.982 -0.770 1.00 93.88 82 VAL A O 1
ATOM 646 N N . PHE A 1 83 ? 6.609 -3.990 -2.874 1.00 93.88 83 PHE A N 1
ATOM 647 C CA . PHE A 1 83 ? 7.691 -4.710 -3.517 1.00 93.88 83 PHE A CA 1
ATOM 648 C C . PHE A 1 83 ? 8.359 -3.816 -4.552 1.00 93.88 83 PHE A C 1
ATOM 650 O O . PHE A 1 83 ? 7.696 -3.134 -5.335 1.00 93.88 83 PHE A O 1
ATOM 657 N N . ILE A 1 84 ? 9.684 -3.841 -4.570 1.00 95.88 84 ILE A N 1
ATOM 658 C CA . ILE A 1 84 ? 10.487 -3.303 -5.659 1.00 95.88 84 ILE A CA 1
ATOM 659 C C . ILE A 1 84 ? 10.575 -4.382 -6.733 1.00 95.88 84 ILE A C 1
ATOM 661 O O . ILE A 1 84 ? 10.976 -5.509 -6.453 1.00 95.88 84 ILE A O 1
ATOM 665 N N . ASN A 1 85 ? 10.201 -4.027 -7.962 1.00 95.12 85 ASN A N 1
ATOM 666 C CA . ASN A 1 85 ? 10.175 -4.933 -9.105 1.00 95.12 85 ASN A CA 1
ATOM 667 C C . ASN A 1 85 ? 11.597 -5.177 -9.635 1.00 95.12 85 ASN A C 1
ATOM 669 O O . ASN A 1 85 ? 11.984 -4.676 -10.696 1.00 95.12 85 ASN A O 1
ATOM 673 N N . ASP A 1 86 ? 12.417 -5.866 -8.846 1.00 95.06 86 ASP A N 1
ATOM 674 C CA . ASP A 1 86 ? 13.797 -6.161 -9.200 1.00 95.06 86 ASP A CA 1
ATOM 675 C C . ASP A 1 86 ? 13.953 -7.440 -10.023 1.00 95.06 86 ASP A C 1
ATOM 677 O O . ASP A 1 86 ? 13.155 -8.373 -9.933 1.00 95.06 86 ASP A O 1
ATOM 681 N N . THR A 1 87 ? 15.029 -7.489 -10.808 1.00 94.44 87 THR A N 1
ATOM 682 C CA . THR A 1 87 ? 15.311 -8.592 -11.740 1.00 94.44 87 THR A CA 1
ATOM 683 C C . THR A 1 87 ? 15.708 -9.901 -11.051 1.00 94.44 87 THR A C 1
ATOM 685 O O . THR A 1 87 ? 15.929 -10.896 -11.735 1.00 94.44 87 THR A O 1
ATOM 688 N N . ARG A 1 88 ? 15.897 -9.912 -9.724 1.00 92.12 88 ARG A N 1
ATOM 689 C CA . ARG A 1 88 ? 16.234 -11.122 -8.961 1.00 92.12 88 ARG A CA 1
ATOM 690 C C . ARG A 1 88 ? 14.971 -11.816 -8.458 1.00 92.12 88 ARG A C 1
ATOM 692 O O . ARG A 1 88 ? 14.921 -13.038 -8.511 1.00 92.12 88 ARG A O 1
ATOM 699 N N . ARG A 1 89 ? 13.982 -11.061 -7.967 1.00 90.19 89 ARG A N 1
ATOM 700 C CA . ARG A 1 89 ? 12.729 -11.606 -7.409 1.00 90.19 89 ARG A CA 1
ATOM 701 C C . ARG A 1 89 ? 11.614 -11.765 -8.440 1.00 90.19 89 ARG A C 1
ATOM 703 O O . ARG A 1 89 ? 10.775 -12.645 -8.275 1.00 90.19 89 ARG A O 1
ATOM 710 N N . PHE A 1 90 ? 11.584 -10.937 -9.483 1.00 90.38 90 PHE A N 1
ATOM 711 C CA . PHE A 1 90 ? 10.462 -10.889 -10.421 1.00 90.38 90 PHE A CA 1
ATOM 712 C C . PHE A 1 90 ? 10.919 -11.123 -11.862 1.00 90.38 90 PHE A C 1
ATOM 714 O O . PHE A 1 90 ? 11.904 -10.545 -12.318 1.00 90.38 90 PHE A O 1
ATOM 721 N N . ALA A 1 91 ? 10.180 -11.971 -12.588 1.00 87.25 91 ALA A N 1
ATOM 722 C CA . ALA A 1 91 ? 10.513 -12.367 -13.959 1.00 87.25 91 ALA A CA 1
ATOM 723 C C . ALA A 1 91 ? 10.525 -11.179 -14.939 1.00 87.25 91 ALA A C 1
ATOM 725 O O . ALA A 1 91 ? 11.382 -11.114 -15.815 1.00 87.25 91 ALA A O 1
ATOM 726 N N . GLU A 1 92 ? 9.616 -10.220 -14.749 1.00 86.75 92 GLU A N 1
ATOM 727 C CA . GLU A 1 92 ? 9.537 -8.961 -15.507 1.00 86.75 92 GLU A CA 1
ATOM 728 C C . GLU A 1 92 ? 10.143 -7.783 -14.723 1.00 86.75 92 GLU A C 1
ATOM 730 O O . GLU A 1 92 ? 9.739 -6.629 -14.872 1.00 86.75 92 GLU A O 1
ATOM 735 N N . GLY A 1 93 ? 11.099 -8.080 -13.839 1.00 91.69 93 GLY A N 1
ATOM 736 C CA . GLY A 1 93 ? 11.803 -7.082 -13.049 1.00 91.69 93 GLY A CA 1
ATOM 737 C C . GLY A 1 93 ? 12.538 -6.070 -13.923 1.00 91.69 93 GLY A C 1
ATOM 738 O O . GLY A 1 93 ? 13.206 -6.428 -14.890 1.00 91.69 93 GLY A O 1
ATOM 739 N N . VAL A 1 94 ? 12.454 -4.795 -13.551 1.00 95.19 94 VAL A N 1
ATOM 740 C CA . VAL A 1 94 ? 13.104 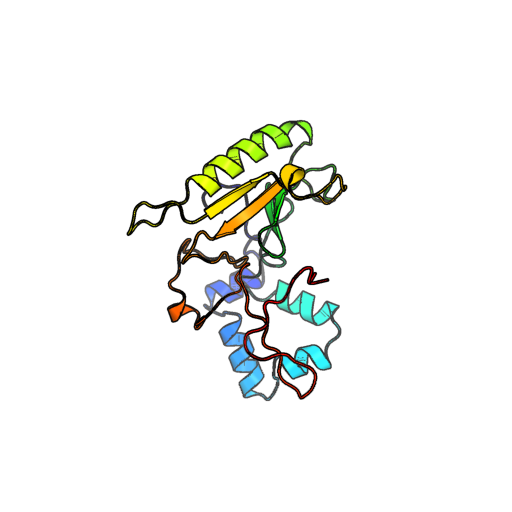-3.680 -14.266 1.00 95.19 94 VAL A CA 1
ATOM 741 C C . VAL A 1 94 ? 14.163 -2.979 -13.425 1.00 95.19 94 VAL A C 1
ATOM 743 O O . VAL A 1 94 ? 14.938 -2.172 -13.937 1.00 95.19 94 VAL A O 1
ATOM 746 N N . VAL A 1 95 ? 14.195 -3.257 -12.120 1.00 96.94 95 VAL A N 1
ATOM 747 C CA . VAL A 1 95 ? 15.136 -2.638 -11.186 1.00 96.94 95 VAL A CA 1
ATOM 748 C C . VAL A 1 95 ? 16.349 -3.555 -10.998 1.00 96.94 95 VAL A C 1
ATOM 750 O O . VAL A 1 95 ? 16.200 -4.695 -10.559 1.00 96.94 95 VAL A O 1
ATOM 753 N N . PRO A 1 96 ? 17.578 -3.090 -11.281 1.00 96.94 96 PRO A N 1
ATOM 754 C CA . PRO A 1 96 ? 18.774 -3.859 -10.960 1.00 96.94 96 PRO A CA 1
ATOM 755 C C . PRO A 1 96 ? 18.886 -4.087 -9.442 1.00 96.94 96 PRO A C 1
ATOM 757 O O . PRO A 1 96 ? 18.662 -3.139 -8.685 1.00 96.94 96 PRO A O 1
ATOM 760 N N . PRO A 1 97 ? 19.320 -5.269 -8.962 1.00 95.81 97 PRO A N 1
ATOM 761 C CA . PRO A 1 97 ? 19.391 -5.561 -7.527 1.00 95.81 97 PRO A CA 1
ATOM 762 C C . PRO A 1 97 ? 20.233 -4.552 -6.731 1.00 95.81 97 PRO A C 1
ATOM 764 O O . PRO A 1 97 ? 19.895 -4.207 -5.604 1.00 95.81 97 PRO A O 1
ATOM 767 N N . ALA A 1 98 ? 21.291 -4.006 -7.339 1.00 97.06 98 ALA A N 1
ATOM 768 C CA . ALA A 1 98 ? 22.142 -2.987 -6.721 1.00 97.06 98 ALA A CA 1
ATOM 769 C C . ALA A 1 98 ? 21.436 -1.633 -6.489 1.00 97.06 98 ALA A C 1
ATOM 771 O O . ALA A 1 98 ? 21.872 -0.855 -5.645 1.00 97.06 98 ALA A O 1
ATOM 772 N N . ALA A 1 99 ? 20.353 -1.342 -7.218 1.00 97.31 99 ALA A N 1
ATOM 773 C CA . ALA A 1 99 ? 19.576 -0.109 -7.076 1.00 97.31 99 ALA A CA 1
ATOM 774 C C . ALA A 1 99 ? 18.455 -0.220 -6.025 1.00 97.31 99 ALA A C 1
ATOM 776 O O . ALA A 1 99 ? 17.891 0.801 -5.624 1.00 97.31 99 ALA A O 1
ATOM 777 N N . VAL A 1 100 ? 18.143 -1.437 -5.561 1.00 96.06 100 VAL A N 1
ATOM 778 C CA . VAL A 1 100 ? 17.050 -1.706 -4.613 1.00 96.06 100 VAL A CA 1
ATOM 779 C C . VAL A 1 100 ? 17.187 -0.895 -3.318 1.00 96.06 100 VAL A C 1
ATOM 781 O O . VAL A 1 100 ? 16.213 -0.236 -2.961 1.00 96.06 100 VAL A O 1
ATOM 784 N N . PRO A 1 101 ? 18.352 -0.829 -2.635 1.00 96.62 101 PRO A N 1
ATOM 785 C CA . PRO A 1 101 ? 18.450 -0.091 -1.372 1.00 96.62 101 PRO A CA 1
ATOM 786 C C . PRO A 1 101 ? 18.158 1.409 -1.519 1.00 96.62 101 PRO A C 1
ATOM 788 O O . PRO A 1 101 ? 17.476 1.996 -0.680 1.00 96.62 101 PRO A O 1
ATOM 791 N N . ALA A 1 102 ? 18.633 2.023 -2.607 1.00 97.44 102 ALA A N 1
ATOM 792 C CA . ALA A 1 102 ? 18.397 3.438 -2.882 1.00 97.44 102 ALA A CA 1
ATOM 793 C C . ALA A 1 102 ? 16.915 3.709 -3.186 1.00 97.44 102 ALA A C 1
ATOM 795 O O . ALA A 1 102 ? 16.320 4.610 -2.597 1.00 97.44 102 ALA A O 1
ATOM 796 N N . LEU A 1 103 ? 16.298 2.883 -4.038 1.00 97.06 103 LEU A N 1
ATOM 797 C CA . LEU A 1 103 ? 14.876 3.001 -4.363 1.00 97.06 103 LEU A CA 1
ATOM 798 C C . LEU A 1 103 ? 13.982 2.725 -3.143 1.00 97.06 103 LEU A C 1
ATOM 800 O O . LEU A 1 103 ? 12.979 3.402 -2.947 1.00 97.06 103 LEU A O 1
ATOM 804 N N . LYS A 1 104 ? 14.353 1.779 -2.277 1.00 97.31 104 LYS A N 1
ATOM 805 C CA . LYS A 1 104 ? 13.643 1.507 -1.019 1.00 97.31 104 LYS A CA 1
ATOM 806 C C . LYS A 1 104 ? 13.625 2.735 -0.110 1.00 97.31 104 LYS A C 1
ATOM 808 O O . LYS A 1 104 ? 12.575 3.073 0.433 1.00 97.31 104 LYS A O 1
ATOM 813 N N . ALA A 1 105 ? 14.759 3.425 0.028 1.00 96.88 105 ALA A N 1
ATOM 814 C CA . ALA A 1 105 ? 14.842 4.664 0.801 1.00 96.88 105 ALA A CA 1
ATOM 815 C C . ALA A 1 105 ? 13.987 5.787 0.189 1.00 96.88 105 ALA A C 1
ATOM 817 O O . ALA A 1 105 ? 13.272 6.480 0.912 1.00 96.88 105 ALA A O 1
ATOM 818 N N . GLU A 1 106 ? 14.016 5.921 -1.138 1.00 96.50 106 GLU A N 1
ATOM 819 C CA . GLU A 1 106 ? 13.212 6.885 -1.896 1.00 96.50 106 GLU A CA 1
ATOM 820 C C . GLU A 1 106 ? 11.704 6.645 -1.697 1.00 96.50 106 GLU A C 1
ATOM 822 O O . GLU A 1 106 ? 10.977 7.543 -1.272 1.00 96.50 106 GLU A O 1
ATOM 827 N N . LEU A 1 107 ? 11.242 5.407 -1.900 1.00 96.31 107 LEU A N 1
ATOM 828 C CA . LEU A 1 107 ? 9.847 5.007 -1.692 1.00 96.31 107 LEU A CA 1
ATOM 829 C C . LEU A 1 107 ? 9.404 5.231 -0.251 1.00 96.31 107 LEU A C 1
ATOM 831 O O . LEU A 1 107 ? 8.305 5.730 -0.016 1.00 96.31 107 LEU A O 1
ATOM 835 N N . LYS A 1 108 ? 10.259 4.895 0.721 1.00 96.56 108 LYS A N 1
ATOM 836 C CA . LYS A 1 108 ? 9.967 5.131 2.134 1.00 96.56 108 LYS A CA 1
ATOM 837 C C . LYS A 1 108 ? 9.761 6.617 2.413 1.00 96.56 108 LYS A C 1
ATOM 839 O O . LYS A 1 108 ? 8.813 6.955 3.112 1.00 96.56 108 LYS A O 1
ATOM 844 N N . ALA A 1 109 ? 10.605 7.489 1.862 1.00 95.56 109 ALA A N 1
ATOM 845 C CA . ALA A 1 109 ? 10.471 8.933 2.026 1.00 95.56 109 ALA A CA 1
ATOM 846 C C . ALA A 1 109 ? 9.185 9.469 1.378 1.00 95.56 109 ALA A C 1
ATOM 848 O O . ALA A 1 109 ? 8.454 10.219 2.018 1.00 95.56 109 ALA A O 1
ATOM 849 N N . VAL A 1 110 ? 8.872 9.039 0.151 1.00 94.19 110 VAL A N 1
ATOM 850 C CA . VAL A 1 110 ? 7.646 9.447 -0.556 1.00 94.19 110 VAL A CA 1
ATOM 851 C C . VAL A 1 110 ? 6.395 9.007 0.203 1.00 94.19 110 VAL A C 1
ATOM 853 O O . VAL A 1 110 ? 5.504 9.816 0.444 1.00 94.19 110 VAL A O 1
ATOM 856 N N . LEU A 1 111 ? 6.335 7.742 0.624 1.00 94.31 111 LEU A N 1
ATOM 857 C CA . LEU A 1 111 ? 5.181 7.197 1.341 1.00 94.31 111 LEU A CA 1
ATOM 858 C C . LEU A 1 111 ? 5.031 7.808 2.740 1.00 94.31 111 LEU A C 1
ATOM 860 O O . LEU A 1 111 ? 3.919 8.128 3.148 1.00 94.31 111 LEU A O 1
ATOM 864 N N . ALA A 1 112 ? 6.133 8.000 3.471 1.00 94.44 112 ALA A N 1
ATOM 865 C CA . ALA A 1 112 ? 6.106 8.636 4.789 1.00 94.44 112 ALA A CA 1
ATOM 866 C C . ALA A 1 112 ? 5.797 10.142 4.718 1.00 94.44 112 ALA A C 1
ATOM 868 O O . ALA A 1 112 ? 5.317 10.708 5.697 1.00 94.44 112 ALA A O 1
ATOM 869 N N . GLY A 1 113 ? 6.067 10.780 3.576 1.00 94.06 113 GLY A N 1
ATOM 870 C CA . GLY A 1 113 ? 5.753 12.183 3.315 1.00 94.06 113 GLY A CA 1
ATOM 871 C C . GLY A 1 113 ? 4.289 12.446 2.957 1.00 94.06 113 GLY A C 1
ATOM 872 O O . GLY A 1 113 ? 3.910 13.607 2.835 1.00 94.06 113 GLY A O 1
ATOM 873 N N . LEU A 1 114 ? 3.463 11.406 2.789 1.00 93.62 114 LEU A N 1
ATOM 874 C CA . LEU A 1 114 ? 2.041 11.576 2.510 1.00 93.62 114 LEU A CA 1
ATOM 875 C C . LEU A 1 114 ? 1.303 12.076 3.761 1.00 93.62 114 LEU A C 1
ATOM 877 O O . LEU A 1 114 ? 1.175 11.356 4.758 1.00 93.62 114 LEU A O 1
ATOM 881 N N . THR A 1 115 ? 0.783 13.298 3.678 1.00 95.06 115 THR A N 1
ATOM 882 C CA . THR A 1 115 ? 0.003 13.949 4.734 1.00 95.06 115 THR A CA 1
ATOM 883 C C . THR A 1 115 ? -1.431 14.216 4.291 1.00 95.06 115 THR A C 1
ATOM 885 O O . THR A 1 115 ? -1.726 14.321 3.098 1.00 95.06 115 THR A O 1
ATOM 888 N N . ASP A 1 116 ? -2.342 14.317 5.256 1.00 94.69 116 ASP A N 1
ATOM 889 C CA . ASP A 1 116 ? -3.705 14.760 4.987 1.00 94.69 116 ASP A CA 1
ATOM 890 C C . ASP A 1 116 ? -3.690 16.280 4.752 1.00 94.69 116 ASP A C 1
ATOM 892 O O . ASP A 1 116 ? -3.249 17.025 5.628 1.00 94.69 116 ASP A O 1
ATOM 896 N N . PRO A 1 117 ? -4.166 16.782 3.600 1.00 91.31 117 PRO A N 1
ATOM 897 C CA . PRO A 1 117 ? -4.141 18.210 3.295 1.00 91.31 117 PRO A CA 1
ATOM 898 C C . PRO A 1 117 ? -5.032 19.054 4.222 1.00 91.31 117 PRO A C 1
ATOM 900 O O . PRO A 1 117 ? -4.849 20.268 4.287 1.00 91.31 117 PRO A O 1
ATOM 903 N N . GLN A 1 118 ? -5.999 18.451 4.920 1.00 91.81 118 GLN A N 1
ATOM 904 C CA . GLN A 1 118 ? -6.868 19.133 5.880 1.00 91.81 118 GLN A CA 1
ATOM 905 C C . GLN A 1 118 ? -6.208 19.291 7.251 1.00 91.81 118 GLN A C 1
ATOM 907 O O . GLN A 1 118 ? -6.414 20.311 7.907 1.00 91.81 118 GLN A O 1
ATOM 912 N N . THR A 1 119 ? -5.443 18.292 7.698 1.00 93.31 119 THR A N 1
ATOM 913 C CA . THR A 1 119 ? -4.872 18.269 9.059 1.00 93.31 119 THR A CA 1
ATOM 914 C C . THR A 1 119 ? -3.366 18.530 9.092 1.00 93.31 119 THR A C 1
ATOM 916 O O . THR A 1 119 ? -2.844 18.952 10.117 1.00 93.31 119 THR A O 1
ATOM 919 N N . GLY A 1 120 ? -2.665 18.307 7.980 1.00 94.25 120 GLY A N 1
ATOM 920 C CA . GLY A 1 120 ? -1.205 18.330 7.885 1.00 94.25 120 GLY A CA 1
ATOM 921 C C . GLY A 1 120 ? -0.519 17.104 8.495 1.00 94.25 120 GLY A C 1
ATOM 922 O O . GLY A 1 120 ? 0.705 17.002 8.425 1.00 94.25 120 GLY A O 1
ATOM 923 N N . GLU A 1 121 ? -1.277 16.170 9.072 1.00 95.12 121 GLU A N 1
ATOM 924 C CA . GLU A 1 121 ? -0.736 14.999 9.757 1.00 95.12 121 GLU A CA 1
ATOM 925 C C . GLU A 1 121 ? -0.343 13.894 8.765 1.00 95.12 121 GLU A C 1
ATOM 927 O O . GLU A 1 121 ? -1.021 13.704 7.748 1.00 95.12 121 GLU A O 1
ATOM 932 N N . PRO A 1 122 ? 0.715 13.113 9.046 1.00 95.38 122 PRO A N 1
ATOM 933 C CA . PRO A 1 122 ? 1.034 11.919 8.274 1.00 95.38 122 PRO A CA 1
ATOM 934 C C . PRO A 1 122 ? -0.119 10.914 8.319 1.00 95.38 122 PRO A C 1
ATOM 936 O O . PRO A 1 122 ? -0.678 10.653 9.386 1.00 95.38 122 PRO A O 1
ATOM 939 N N . VAL A 1 123 ? -0.428 10.288 7.183 1.00 96.00 123 VAL A N 1
ATOM 940 C CA . VAL A 1 123 ? -1.545 9.322 7.086 1.00 96.00 123 VAL A CA 1
ATOM 941 C C . VAL A 1 123 ? -1.082 7.869 7.076 1.00 96.00 123 VAL A C 1
ATOM 943 O O . VAL A 1 123 ? -1.853 6.960 7.386 1.00 96.00 123 VAL A O 1
ATOM 946 N N . LEU A 1 124 ? 0.193 7.640 6.752 1.00 95.12 124 LEU A N 1
ATOM 947 C CA . LEU A 1 124 ? 0.791 6.312 6.668 1.00 95.12 124 LEU A CA 1
ATOM 948 C C . LEU A 1 124 ? 1.828 6.082 7.772 1.00 95.12 124 LEU A C 1
ATOM 950 O O . LEU A 1 124 ? 2.520 6.987 8.248 1.00 95.12 124 LEU A O 1
ATOM 954 N N . GLU A 1 125 ? 1.955 4.822 8.151 1.00 94.31 125 GLU A N 1
ATOM 955 C CA . GLU A 1 125 ? 3.109 4.266 8.838 1.00 94.31 125 GLU A CA 1
ATOM 956 C C . GLU A 1 125 ? 3.839 3.354 7.844 1.00 94.31 125 GLU A C 1
ATOM 958 O O . GLU A 1 125 ? 3.217 2.536 7.169 1.00 94.31 125 GLU A O 1
ATOM 963 N N . VAL A 1 126 ? 5.156 3.522 7.713 1.00 96.06 126 VAL A N 1
ATOM 964 C CA . VAL A 1 126 ? 5.970 2.790 6.734 1.00 96.06 126 VAL A CA 1
ATOM 965 C C . VAL A 1 126 ? 7.110 2.098 7.461 1.00 96.06 126 VAL A C 1
ATOM 967 O O . VAL A 1 126 ? 8.035 2.744 7.965 1.00 96.06 126 VAL A O 1
ATOM 970 N N . VAL A 1 127 ? 7.049 0.774 7.498 1.00 94.75 127 VAL A N 1
ATOM 971 C CA . VAL A 1 127 ? 8.013 -0.081 8.188 1.00 94.75 127 VAL A CA 1
ATOM 972 C C . VAL A 1 127 ? 8.839 -0.843 7.162 1.00 94.75 127 VAL A C 1
ATOM 974 O O . VAL A 1 127 ? 8.371 -1.166 6.072 1.00 94.75 127 VAL A O 1
ATOM 977 N N . ASP A 1 128 ? 10.094 -1.107 7.504 1.00 94.06 128 ASP A N 1
ATOM 978 C CA . ASP A 1 128 ? 10.939 -1.989 6.710 1.00 94.06 128 ASP A CA 1
ATOM 979 C C . ASP A 1 128 ? 10.398 -3.425 6.773 1.00 94.06 128 ASP A C 1
ATOM 981 O O . ASP A 1 128 ? 10.125 -3.930 7.865 1.00 94.06 128 ASP A O 1
ATOM 985 N N . GLY A 1 129 ? 10.227 -4.087 5.628 1.00 91.56 129 GLY A N 1
ATOM 986 C CA . GLY A 1 129 ? 9.725 -5.459 5.623 1.00 91.56 129 GLY A CA 1
ATOM 987 C C . GLY A 1 129 ? 10.681 -6.454 6.284 1.00 91.56 129 GLY A C 1
ATOM 988 O O . GLY A 1 129 ? 10.209 -7.371 6.953 1.00 91.56 129 GLY A O 1
ATOM 989 N N . GLU A 1 130 ? 11.996 -6.226 6.216 1.00 89.44 130 GLU A N 1
ATOM 990 C CA . GLU A 1 130 ? 13.009 -7.060 6.886 1.00 89.44 130 GLU A CA 1
ATOM 991 C C . GLU A 1 130 ? 12.967 -6.906 8.415 1.00 89.44 130 GLU A C 1
ATOM 993 O O . GLU A 1 130 ? 13.380 -7.799 9.149 1.00 89.44 130 GLU A O 1
ATOM 998 N N . ALA A 1 131 ? 12.421 -5.795 8.922 1.00 88.19 131 ALA A N 1
ATOM 999 C CA . ALA A 1 131 ? 12.218 -5.612 10.358 1.00 88.19 131 ALA A CA 1
ATOM 1000 C C . ALA A 1 131 ? 11.003 -6.393 10.895 1.00 88.19 131 ALA A C 1
ATOM 1002 O O . ALA A 1 131 ? 10.910 -6.621 12.101 1.00 88.19 131 ALA A O 1
ATOM 1003 N N . LEU A 1 132 ? 10.061 -6.777 10.024 1.00 85.00 132 LEU A N 1
ATOM 1004 C CA . LEU A 1 132 ? 8.804 -7.436 10.402 1.00 85.00 132 LEU A CA 1
ATOM 1005 C C . LEU A 1 132 ? 8.775 -8.925 10.059 1.00 85.00 132 LEU A C 1
ATOM 1007 O O . LEU A 1 132 ? 8.213 -9.719 10.815 1.00 85.00 132 LEU A O 1
ATOM 1011 N N . TYR A 1 133 ? 9.367 -9.308 8.933 1.00 80.06 133 TYR A N 1
ATOM 1012 C CA . TYR A 1 133 ? 9.385 -10.681 8.451 1.00 80.06 133 TYR A CA 1
ATOM 1013 C C . TYR A 1 133 ? 10.803 -11.234 8.510 1.00 80.06 133 TYR A C 1
ATOM 1015 O O . TYR A 1 133 ? 11.759 -10.583 8.103 1.00 80.06 133 TYR A O 1
ATOM 1023 N N . ARG A 1 134 ? 10.931 -12.463 9.015 1.00 68.25 134 ARG A N 1
ATOM 1024 C CA . ARG A 1 134 ? 12.205 -13.183 9.042 1.00 68.25 134 ARG A CA 1
ATOM 1025 C C . ARG A 1 134 ? 12.500 -13.729 7.641 1.00 68.25 134 ARG A C 1
ATOM 1027 O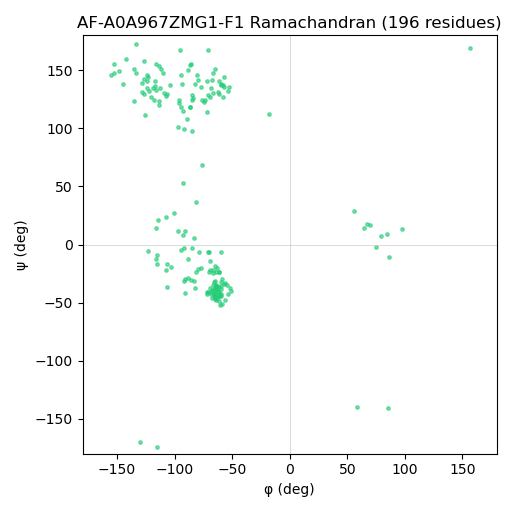 O . ARG A 1 134 ? 11.590 -14.264 7.014 1.00 68.25 134 ARG A O 1
ATOM 1034 N N . ASP A 1 135 ? 13.745 -13.561 7.202 1.00 65.62 135 ASP A N 1
ATOM 1035 C CA . ASP A 1 135 ? 14.322 -13.884 5.889 1.00 65.62 135 ASP A CA 1
ATOM 1036 C C . ASP A 1 135 ? 13.522 -14.869 5.018 1.00 65.62 135 ASP A C 1
ATOM 1038 O O . ASP A 1 135 ? 13.433 -16.066 5.299 1.00 65.62 135 ASP A O 1
ATOM 1042 N N . GLY A 1 136 ? 12.988 -14.351 3.912 1.00 70.31 136 GLY A N 1
ATOM 1043 C CA . GLY A 1 136 ? 12.327 -15.108 2.860 1.00 70.31 136 GLY A CA 1
ATOM 1044 C C . GLY A 1 136 ? 12.538 -14.428 1.510 1.00 70.31 136 GLY A C 1
ATOM 1045 O O . GLY A 1 136 ? 12.654 -13.208 1.417 1.00 70.31 136 GLY A O 1
ATOM 1046 N N . GLU A 1 137 ? 12.588 -15.214 0.437 1.00 72.12 137 GLU A N 1
ATOM 1047 C CA . GLU A 1 137 ? 12.829 -14.702 -0.921 1.00 72.12 137 GLU A CA 1
ATOM 1048 C C . GLU A 1 137 ? 11.740 -13.716 -1.389 1.00 72.12 137 GLU A C 1
ATOM 1050 O O . GLU A 1 137 ? 12.002 -12.828 -2.199 1.00 72.12 137 GLU A O 1
ATOM 1055 N N . LEU A 1 138 ? 10.543 -13.822 -0.800 1.00 78.31 138 LEU A N 1
ATOM 1056 C CA . LEU A 1 138 ? 9.386 -12.956 -1.031 1.00 78.31 138 LEU A CA 1
ATOM 1057 C C . LEU A 1 138 ? 9.093 -12.009 0.145 1.00 78.31 138 LEU A C 1
ATOM 1059 O O . LEU A 1 138 ? 7.959 -11.558 0.309 1.00 78.31 138 LEU A O 1
ATOM 1063 N N . THR A 1 139 ? 10.092 -11.697 0.976 1.00 89.75 139 THR A N 1
ATOM 1064 C CA . THR A 1 139 ? 9.955 -10.632 1.976 1.00 89.75 139 THR A CA 1
ATOM 1065 C C . THR A 1 139 ? 9.694 -9.296 1.262 1.00 89.75 139 THR A C 1
ATOM 1067 O O . THR A 1 139 ? 10.418 -8.959 0.315 1.00 89.75 139 THR A O 1
ATOM 1070 N N . PRO A 1 140 ? 8.658 -8.534 1.666 1.00 93.44 140 PRO A N 1
ATOM 1071 C CA . PRO A 1 140 ? 8.395 -7.221 1.089 1.00 93.44 140 PRO A CA 1
ATOM 1072 C C . PRO A 1 140 ? 9.520 -6.241 1.413 1.00 93.44 140 PRO A C 1
ATOM 1074 O O . PRO A 1 140 ? 10.153 -6.336 2.460 1.00 93.44 140 PRO A O 1
ATOM 1077 N N . ASP A 1 141 ? 9.748 -5.259 0.545 1.00 94.94 141 ASP A N 1
ATOM 1078 C CA . ASP A 1 141 ? 10.731 -4.209 0.822 1.00 94.94 141 ASP A CA 1
ATOM 1079 C C . ASP A 1 141 ? 10.215 -3.267 1.909 1.00 94.94 141 ASP A C 1
ATOM 1081 O O . ASP A 1 141 ? 10.950 -2.902 2.826 1.00 94.94 141 ASP A O 1
ATOM 1085 N N . LEU A 1 142 ? 8.936 -2.895 1.834 1.00 96.00 142 LEU A N 1
ATOM 1086 C CA . LEU A 1 142 ? 8.270 -2.057 2.826 1.00 96.00 142 LEU A CA 1
ATOM 1087 C C . LEU A 1 142 ? 6.893 -2.629 3.160 1.00 96.00 142 LEU A C 1
ATOM 1089 O O . LEU A 1 142 ? 6.224 -3.233 2.323 1.00 96.00 142 LEU A O 1
ATOM 1093 N N . VAL A 1 143 ? 6.443 -2.383 4.382 1.00 94.19 143 VAL A N 1
ATOM 1094 C CA . VAL A 1 143 ? 5.070 -2.631 4.817 1.00 94.19 143 VAL A CA 1
ATOM 1095 C C . VAL A 1 143 ? 4.466 -1.297 5.203 1.00 94.19 143 VAL A C 1
ATOM 1097 O O . VAL A 1 143 ? 5.014 -0.570 6.029 1.00 94.19 143 VAL A O 1
ATOM 1100 N N . VAL A 1 144 ? 3.340 -0.972 4.587 1.00 93.88 144 VAL A N 1
ATOM 1101 C CA . VAL A 1 144 ? 2.627 0.281 4.807 1.00 93.88 144 VAL A CA 1
ATOM 1102 C C . VAL A 1 144 ? 1.369 -0.023 5.605 1.00 93.88 144 VAL A C 1
ATOM 1104 O O . VAL A 1 144 ? 0.595 -0.874 5.175 1.00 93.88 144 VAL A O 1
ATOM 1107 N N . SER A 1 145 ? 1.133 0.678 6.713 1.00 91.75 145 SER A N 1
ATOM 1108 C CA . SER A 1 145 ? -0.119 0.717 7.491 1.00 91.75 145 SER A CA 1
ATOM 1109 C C . SER A 1 145 ? -0.755 2.111 7.416 1.00 91.75 145 SER A C 1
ATOM 1111 O O . SER A 1 145 ? -0.068 3.101 7.177 1.00 91.75 145 SER A O 1
ATOM 1113 N N . GLY A 1 146 ? -2.078 2.198 7.568 1.00 91.38 146 GLY A N 1
ATOM 1114 C CA . GLY A 1 146 ? -2.738 3.481 7.802 1.00 91.38 146 GLY A CA 1
ATOM 1115 C C . GLY A 1 146 ? -2.584 3.842 9.276 1.00 91.38 146 GLY A C 1
ATOM 1116 O O . GLY A 1 146 ? -2.625 2.953 10.130 1.00 91.38 146 GLY A O 1
ATOM 1117 N N . ARG A 1 147 ? -2.367 5.122 9.579 1.00 91.75 147 ARG A N 1
ATOM 1118 C CA . ARG A 1 147 ? -2.458 5.631 10.957 1.00 91.75 147 ARG A CA 1
ATOM 1119 C C . ARG A 1 147 ? -3.917 5.645 11.414 1.00 91.75 147 ARG A C 1
ATOM 1121 O O . ARG A 1 147 ? -4.814 5.481 10.594 1.00 91.75 147 ARG A O 1
ATOM 1128 N N . ASP A 1 148 ? -4.166 5.823 12.713 1.00 87.56 148 ASP A N 1
ATOM 1129 C CA . ASP A 1 148 ? -5.538 5.802 13.237 1.00 87.56 148 ASP A CA 1
ATOM 1130 C C . ASP A 1 148 ? -6.439 6.797 12.482 1.00 87.56 148 ASP A C 1
ATOM 1132 O O . ASP A 1 148 ? -6.049 7.933 12.217 1.00 87.56 148 ASP A O 1
ATOM 1136 N N . GLY A 1 149 ? -7.620 6.329 12.075 1.00 88.69 149 GLY A N 1
ATOM 1137 C CA . GLY A 1 149 ? -8.530 7.063 11.186 1.00 88.69 149 GLY A CA 1
ATOM 1138 C C . GLY A 1 149 ? -8.280 6.896 9.679 1.00 88.69 149 GLY A C 1
ATOM 1139 O O . GLY A 1 149 ? -9.163 7.243 8.897 1.00 88.69 149 GLY A O 1
ATOM 1140 N N . TYR A 1 150 ? -7.158 6.305 9.259 1.00 90.44 150 TYR A N 1
ATOM 1141 C CA . TYR A 1 150 ? -6.813 6.078 7.853 1.00 90.44 150 TYR A CA 1
ATOM 1142 C C . TYR A 1 150 ? -6.704 4.587 7.535 1.00 90.44 150 TYR A C 1
ATOM 1144 O O . TYR A 1 150 ? -6.143 3.798 8.291 1.00 90.44 150 TYR A O 1
ATOM 1152 N N . GLU A 1 151 ? -7.196 4.199 6.361 1.00 87.94 151 GLU A N 1
ATOM 1153 C CA . GLU A 1 151 ? -7.039 2.848 5.823 1.00 87.94 151 GLU A CA 1
ATOM 1154 C C . GLU A 1 151 ? -6.360 2.918 4.458 1.00 87.94 151 GLU A C 1
ATOM 1156 O O . GLU A 1 151 ? -6.606 3.843 3.679 1.00 87.94 151 GLU A O 1
ATOM 1161 N N . ARG A 1 152 ? -5.513 1.932 4.150 1.00 87.94 152 ARG A N 1
ATOM 1162 C CA . ARG A 1 152 ? -4.892 1.854 2.823 1.00 87.94 152 ARG A CA 1
ATOM 1163 C C . ARG A 1 152 ? -5.782 1.069 1.886 1.00 87.94 152 ARG A C 1
ATOM 1165 O O . ARG A 1 152 ? -6.442 0.111 2.275 1.00 87.94 152 ARG A O 1
ATOM 1172 N N . MET A 1 153 ? -5.703 1.422 0.616 1.00 82.81 153 MET A N 1
ATOM 1173 C CA . MET A 1 153 ? -6.367 0.697 -0.450 1.00 82.81 153 MET A CA 1
ATOM 1174 C C . MET A 1 153 ? -5.340 0.338 -1.521 1.00 82.81 153 MET A C 1
ATOM 1176 O O . MET A 1 153 ? -4.468 1.141 -1.834 1.00 82.81 153 MET A O 1
ATOM 1180 N N . THR A 1 154 ? -5.466 -0.848 -2.109 1.00 77.06 154 THR A N 1
ATOM 1181 C CA . THR A 1 154 ? -4.641 -1.302 -3.245 1.00 77.06 154 THR A CA 1
ATOM 1182 C C . THR A 1 154 ? -5.263 -0.969 -4.605 1.00 77.06 154 THR A C 1
ATOM 1184 O O . THR A 1 154 ? -4.838 -1.472 -5.641 1.00 77.06 154 THR A O 1
ATOM 1187 N N . THR A 1 155 ? -6.298 -0.133 -4.611 1.00 77.06 155 THR A N 1
ATOM 1188 C CA . THR A 1 155 ? -7.029 0.293 -5.806 1.00 77.06 155 THR A CA 1
ATOM 1189 C C . THR A 1 155 ? -6.300 1.439 -6.499 1.00 77.06 155 THR A C 1
ATOM 1191 O O . THR A 1 155 ? -5.859 2.376 -5.835 1.00 77.06 155 THR A O 1
ATOM 1194 N N . LEU A 1 156 ? -6.230 1.405 -7.831 1.00 75.12 156 LEU A N 1
ATOM 1195 C CA . LEU A 1 156 ? -5.758 2.545 -8.618 1.00 75.12 156 LEU A CA 1
ATOM 1196 C C . LEU A 1 156 ? -6.802 3.669 -8.577 1.00 75.12 156 LEU A C 1
ATOM 1198 O O . LEU A 1 156 ? -7.992 3.439 -8.780 1.00 75.12 156 LEU A O 1
ATOM 1202 N N . THR A 1 157 ? -6.372 4.881 -8.245 1.00 77.69 157 THR A N 1
ATOM 1203 C CA . THR A 1 157 ? -7.250 6.038 -8.039 1.00 77.69 157 THR A CA 1
ATOM 1204 C C . THR A 1 157 ? -6.471 7.319 -8.287 1.00 77.69 157 THR A C 1
ATOM 1206 O O . THR A 1 157 ? -5.292 7.401 -7.950 1.00 77.69 157 THR A O 1
ATOM 1209 N N . ASP A 1 158 ? -7.149 8.332 -8.818 1.00 80.56 158 ASP A N 1
ATOM 1210 C CA . ASP A 1 158 ? -6.569 9.662 -9.049 1.00 80.56 158 ASP A CA 1
ATOM 1211 C C . ASP A 1 158 ? -6.650 10.547 -7.787 1.00 80.56 158 ASP A C 1
ATOM 1213 O O . ASP A 1 158 ? -6.188 11.682 -7.760 1.00 80.56 158 ASP A O 1
ATOM 1217 N N . ARG A 1 159 ? -7.262 10.026 -6.716 1.00 83.25 159 ARG A N 1
ATOM 1218 C CA . ARG A 1 159 ? -7.331 10.655 -5.392 1.00 83.25 159 ARG A CA 1
ATOM 1219 C C . ARG A 1 159 ? -6.553 9.828 -4.380 1.00 83.25 159 ARG A C 1
ATOM 1221 O O . ARG A 1 159 ? -6.939 8.689 -4.116 1.00 83.25 159 ARG A O 1
ATOM 1228 N N . ALA A 1 160 ? -5.534 10.431 -3.769 1.00 84.94 160 ALA A N 1
ATOM 1229 C CA . ALA A 1 160 ? -4.747 9.81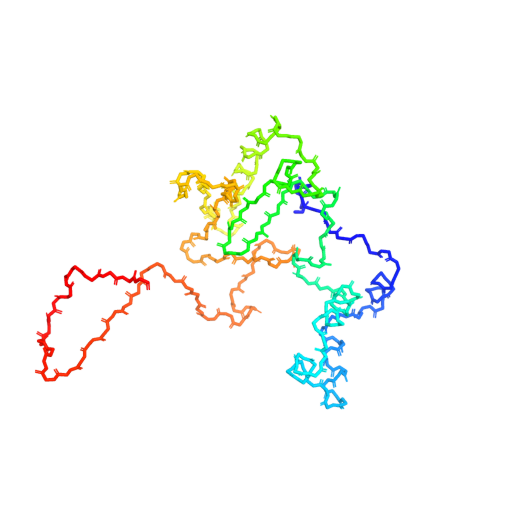4 -2.700 1.00 84.94 160 ALA A CA 1
ATOM 1230 C C . ALA A 1 160 ? -5.564 9.572 -1.416 1.00 84.94 160 ALA A C 1
ATOM 1232 O O . ALA A 1 160 ? -5.340 8.584 -0.722 1.00 84.94 160 ALA A O 1
ATOM 1233 N N . LEU A 1 161 ? -6.538 10.444 -1.122 1.00 88.88 161 LEU A N 1
ATOM 1234 C CA . LEU A 1 161 ? -7.414 10.346 0.047 1.00 88.88 161 LEU A CA 1
ATOM 1235 C C . LEU A 1 161 ? -8.883 10.431 -0.368 1.00 88.88 161 LEU A C 1
ATOM 1237 O O . LEU A 1 161 ? -9.298 11.313 -1.129 1.00 88.88 161 LEU A O 1
ATOM 1241 N N . VAL A 1 162 ? -9.674 9.493 0.147 1.00 88.94 162 VAL A N 1
ATOM 1242 C CA . VAL A 1 162 ? -11.112 9.392 -0.105 1.00 88.94 162 VAL A CA 1
ATOM 1243 C C . VAL A 1 162 ? -11.811 9.133 1.229 1.00 88.94 162 VAL A C 1
ATOM 1245 O O . VAL A 1 162 ? -11.471 8.146 1.886 1.00 88.94 162 VAL A O 1
ATOM 1248 N N . PRO A 1 163 ? -12.780 9.973 1.634 1.00 88.56 163 PRO A N 1
ATOM 1249 C CA . PRO A 1 163 ? -13.597 9.725 2.813 1.00 88.56 163 PRO A CA 1
ATOM 1250 C C . PRO A 1 163 ? -14.240 8.337 2.772 1.00 88.56 163 PRO A C 1
ATOM 1252 O O . PRO A 1 163 ? -14.807 7.926 1.758 1.00 88.56 163 PRO A O 1
ATOM 1255 N N . SER A 1 164 ? -14.200 7.619 3.893 1.00 85.88 164 SER A N 1
ATOM 1256 C CA . SER A 1 164 ? -14.719 6.247 3.979 1.00 85.88 164 SER A CA 1
ATOM 1257 C C . SER A 1 164 ? -16.212 6.147 3.636 1.00 85.88 164 SER A C 1
ATOM 1259 O O . SER A 1 164 ? -16.640 5.172 3.015 1.00 85.88 164 SER A O 1
ATOM 1261 N N . ALA A 1 165 ? -16.985 7.192 3.953 1.00 84.06 165 ALA A N 1
ATOM 1262 C CA . ALA A 1 165 ? -18.400 7.311 3.611 1.00 84.06 165 ALA A CA 1
ATOM 1263 C C . ALA A 1 165 ? -18.655 7.254 2.095 1.00 84.06 165 ALA A C 1
ATOM 1265 O O . ALA A 1 165 ? -19.610 6.608 1.671 1.00 84.06 165 ALA A O 1
ATOM 1266 N N . GLU A 1 166 ? -17.782 7.851 1.273 1.00 84.50 166 GLU A N 1
ATOM 1267 C CA . GLU A 1 166 ? -17.895 7.796 -0.194 1.00 84.50 166 GLU A CA 1
ATOM 1268 C C . GLU A 1 166 ? -17.678 6.375 -0.734 1.00 84.50 166 GLU A C 1
ATOM 1270 O O . GLU A 1 166 ? -18.182 6.031 -1.800 1.00 84.50 166 GLU A O 1
ATOM 1275 N N . ARG A 1 167 ? -16.958 5.522 0.008 1.00 78.12 167 ARG A N 1
ATOM 1276 C CA . ARG A 1 167 ? -16.761 4.109 -0.345 1.00 78.12 167 ARG A CA 1
ATOM 1277 C C . ARG A 1 167 ? -17.795 3.166 0.272 1.00 78.12 167 ARG A C 1
ATOM 1279 O O . ARG A 1 167 ? -17.741 1.969 0.010 1.00 78.12 167 ARG A O 1
ATOM 1286 N N . GLY A 1 168 ? -18.716 3.672 1.095 1.00 79.38 168 GLY A N 1
ATOM 1287 C CA . GLY A 1 168 ? -19.647 2.831 1.853 1.00 79.38 168 GLY A CA 1
ATOM 1288 C C . GLY A 1 168 ? -18.962 1.973 2.925 1.00 79.38 168 GLY A C 1
ATOM 1289 O O . GLY A 1 168 ? -19.552 1.008 3.411 1.00 79.38 168 GLY A O 1
ATOM 1290 N N . THR A 1 169 ? -17.727 2.310 3.308 1.00 76.50 169 THR A N 1
ATOM 1291 C CA . THR A 1 169 ? -16.963 1.571 4.317 1.00 76.50 169 THR A CA 1
ATOM 1292 C C . THR A 1 169 ? -17.208 2.188 5.689 1.00 76.50 169 THR A C 1
ATOM 1294 O O . THR A 1 169 ? -16.602 3.192 6.049 1.00 76.50 169 THR A O 1
ATOM 1297 N N . ALA A 1 170 ? -18.100 1.584 6.473 1.00 75.31 170 ALA A N 1
ATOM 1298 C CA . ALA A 1 170 ? -18.404 2.056 7.827 1.00 75.31 170 ALA A CA 1
ATOM 1299 C C . ALA A 1 170 ? -17.366 1.617 8.880 1.00 75.31 170 ALA A C 1
ATOM 1301 O O . ALA A 1 170 ? -17.274 2.224 9.944 1.00 75.31 170 ALA A O 1
ATOM 1302 N N . ALA A 1 171 ? -16.596 0.561 8.602 1.00 74.94 171 ALA A N 1
ATOM 1303 C CA . ALA A 1 171 ? -15.598 0.007 9.511 1.00 74.94 171 ALA A CA 1
ATOM 1304 C C . ALA A 1 171 ? -14.473 -0.694 8.736 1.00 74.94 171 ALA A C 1
ATOM 1306 O O . ALA A 1 171 ? -14.688 -1.166 7.620 1.00 74.94 171 ALA A O 1
ATOM 1307 N N . SER A 1 172 ? -13.296 -0.788 9.358 1.00 76.69 172 SER A N 1
ATOM 1308 C CA . SER A 1 172 ? -12.153 -1.561 8.862 1.00 76.69 172 SER A CA 1
ATOM 1309 C C . SER A 1 172 ? -11.549 -2.410 9.981 1.00 76.69 172 SER A C 1
ATOM 1311 O O . SER A 1 172 ? -11.941 -2.308 11.149 1.00 76.69 172 SER A O 1
ATOM 1313 N N . HIS A 1 173 ? -10.601 -3.263 9.615 1.00 78.12 173 HIS A N 1
ATOM 1314 C CA . HIS A 1 173 ? -9.862 -4.104 10.542 1.00 78.12 173 HIS A CA 1
ATOM 1315 C C . HIS A 1 173 ? -8.959 -3.261 11.449 1.00 78.12 173 HIS A C 1
ATOM 1317 O O . HIS A 1 173 ? -8.333 -2.298 11.015 1.00 78.12 173 HIS A O 1
ATOM 1323 N N . ARG A 1 174 ? -8.869 -3.651 12.721 1.00 74.94 174 ARG A N 1
ATOM 1324 C CA . ARG A 1 174 ? -7.942 -3.074 13.702 1.00 74.94 174 ARG A CA 1
ATOM 1325 C C . ARG A 1 174 ? -7.127 -4.185 14.345 1.00 74.94 174 ARG A C 1
ATOM 1327 O O . ARG A 1 174 ? -7.542 -5.344 14.319 1.00 74.94 174 ARG A O 1
ATOM 1334 N N . ARG A 1 175 ? -5.966 -3.835 14.905 1.00 72.19 175 ARG A N 1
ATOM 1335 C CA . ARG A 1 175 ? -5.131 -4.792 15.647 1.00 72.19 175 ARG A CA 1
ATOM 1336 C C . ARG A 1 175 ? -5.793 -5.197 16.959 1.00 72.19 175 ARG A C 1
ATOM 1338 O O . ARG A 1 175 ? -5.725 -6.357 17.351 1.00 72.19 175 ARG A O 1
ATOM 1345 N N . GLU A 1 176 ? -6.455 -4.254 17.614 1.00 77.31 176 GLU A N 1
ATOM 1346 C CA . GLU A 1 176 ? -7.161 -4.473 18.865 1.00 77.31 176 GLU A CA 1
ATOM 1347 C C . GLU A 1 176 ? -8.589 -4.956 18.587 1.00 77.31 176 GLU A C 1
ATOM 1349 O O . GLU A 1 176 ? -9.397 -4.263 17.965 1.00 77.31 176 GLU A O 1
ATOM 1354 N N . GLY A 1 177 ? -8.898 -6.161 19.062 1.00 80.44 177 GLY A N 1
ATOM 1355 C CA . GLY A 1 177 ? -10.230 -6.758 19.003 1.00 80.44 177 GLY A CA 1
ATOM 1356 C C . GLY A 1 177 ? -10.835 -6.975 20.388 1.00 80.44 177 GLY A C 1
ATOM 1357 O O . GLY A 1 177 ? -10.260 -6.608 21.412 1.00 80.44 177 GLY A O 1
ATOM 1358 N N . MET A 1 178 ? -11.999 -7.625 20.421 1.00 85.69 178 MET A N 1
ATOM 1359 C CA . MET A 1 178 ? -12.621 -8.096 21.658 1.00 85.69 178 MET A CA 1
ATOM 1360 C C . MET A 1 178 ? -12.878 -9.598 21.592 1.00 85.69 178 MET A C 1
ATOM 1362 O O . MET A 1 178 ? -13.216 -10.135 20.539 1.00 85.69 178 MET A O 1
ATOM 1366 N N . VAL A 1 179 ? -12.762 -10.263 22.739 1.00 85.00 179 VAL A N 1
ATOM 1367 C CA . VAL A 1 179 ? -13.172 -11.657 22.918 1.00 85.00 179 VAL A CA 1
ATOM 1368 C C . VAL A 1 179 ? -14.227 -11.689 24.011 1.00 85.00 179 VAL A C 1
ATOM 1370 O O . VAL A 1 179 ? -14.010 -11.178 25.108 1.00 85.00 179 VAL A O 1
ATOM 1373 N N . LEU A 1 180 ? -15.371 -12.293 23.703 1.00 88.69 180 LEU A N 1
ATOM 1374 C CA . LEU A 1 180 ? -16.473 -12.489 24.637 1.00 88.69 180 LEU A CA 1
ATOM 1375 C C . LEU A 1 180 ? -16.665 -13.991 24.847 1.00 88.69 180 LEU A C 1
ATOM 1377 O O . LEU A 1 180 ? -16.704 -14.754 23.885 1.00 88.69 180 LEU A O 1
ATOM 1381 N N . ALA A 1 181 ? -16.793 -14.410 26.103 1.00 88.38 181 ALA A N 1
ATOM 1382 C CA . ALA A 1 181 ? -17.062 -15.794 26.472 1.00 88.38 181 ALA A CA 1
ATOM 1383 C C . ALA A 1 181 ? -18.267 -15.847 27.416 1.00 88.38 181 ALA A C 1
ATOM 1385 O O . ALA A 1 181 ? -18.401 -15.011 28.310 1.00 88.38 181 ALA A O 1
ATOM 1386 N N . TRP A 1 182 ? -19.141 -16.835 27.224 1.00 92.81 182 TRP A N 1
ATOM 1387 C CA . TRP A 1 182 ? -20.330 -17.035 28.049 1.00 92.81 182 TRP A CA 1
ATOM 1388 C C . TRP A 1 182 ? -20.623 -18.524 28.219 1.00 92.81 182 TRP A C 1
ATOM 1390 O O . TRP A 1 182 ? -20.517 -19.297 27.268 1.00 92.81 182 TRP A O 1
ATOM 1400 N N . GLY A 1 183 ? -20.994 -18.924 29.433 1.00 93.62 183 GLY A N 1
ATOM 1401 C CA . GLY A 1 183 ? -21.378 -20.295 29.743 1.00 93.62 183 GLY A CA 1
ATOM 1402 C C . GLY A 1 183 ? -21.197 -20.637 31.222 1.00 93.62 183 GLY A C 1
ATOM 1403 O O . GLY A 1 183 ? -20.563 -19.881 31.957 1.00 93.62 183 GLY A O 1
ATOM 1404 N N . PRO A 1 184 ? -21.717 -21.792 31.668 1.00 93.56 184 PRO A N 1
ATOM 1405 C CA . PRO A 1 184 ? -21.662 -22.216 33.070 1.00 93.56 184 PRO A CA 1
ATOM 1406 C C . PRO A 1 184 ? -20.231 -22.434 33.591 1.00 93.56 184 PRO A C 1
ATOM 1408 O O . PRO A 1 184 ? -20.004 -22.402 34.795 1.00 93.56 184 PRO A O 1
ATOM 1411 N N . THR A 1 185 ? -19.262 -22.639 32.696 1.00 92.31 185 THR A N 1
ATOM 1412 C CA . THR A 1 185 ? -17.834 -22.801 33.011 1.00 92.31 185 THR A CA 1
ATOM 1413 C C . THR A 1 185 ? -17.038 -21.495 32.912 1.00 92.31 185 THR A C 1
ATOM 1415 O O . THR A 1 185 ? -15.853 -21.479 33.242 1.00 92.31 185 THR A O 1
ATOM 1418 N N . VAL A 1 186 ? -17.660 -20.392 32.477 1.00 91.75 186 VAL A N 1
ATOM 1419 C CA . VAL A 1 186 ? -17.009 -19.083 32.34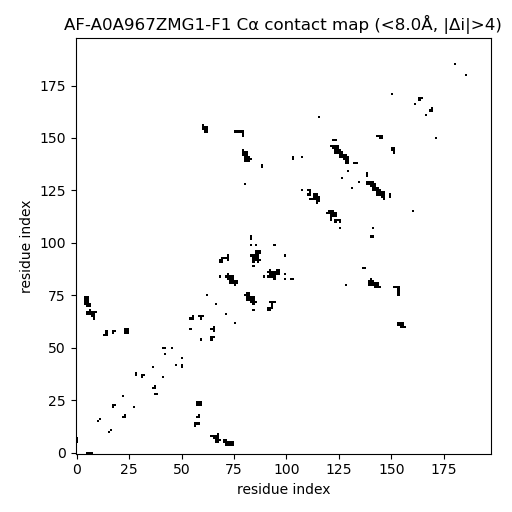6 1.00 91.75 186 VAL A CA 1
ATOM 1420 C C . VAL A 1 186 ? -17.255 -18.271 33.613 1.00 91.75 186 VAL A C 1
ATOM 1422 O O . VAL A 1 186 ? -18.390 -17.938 33.950 1.00 91.75 186 VAL A O 1
ATOM 1425 N N . ARG A 1 187 ? -16.179 -17.922 34.321 1.00 91.25 187 ARG A N 1
ATOM 1426 C CA . ARG A 1 187 ? -16.266 -17.103 35.535 1.00 91.25 187 ARG A CA 1
ATOM 1427 C C . ARG A 1 187 ? -16.673 -15.657 35.191 1.00 91.25 187 ARG A C 1
ATOM 1429 O O . ARG A 1 187 ? -15.963 -15.021 34.408 1.00 91.25 187 ARG A O 1
ATOM 1436 N N . PRO A 1 188 ? -17.729 -15.092 35.814 1.00 93.00 188 PRO A N 1
ATOM 1437 C CA . PRO A 1 188 ? -18.097 -13.686 35.640 1.00 93.00 188 PRO A CA 1
ATOM 1438 C C . PRO A 1 188 ? -16.948 -12.735 35.997 1.00 93.00 188 PRO A C 1
ATOM 1440 O O . PRO A 1 188 ? -16.265 -12.936 37.002 1.00 93.00 188 PRO A O 1
ATOM 1443 N N . GLY A 1 189 ? -16.721 -11.715 35.162 1.00 90.06 189 GLY A N 1
ATOM 1444 C CA . GLY A 1 189 ? -15.631 -10.745 35.344 1.00 90.06 189 GLY A CA 1
ATOM 1445 C C . GLY A 1 189 ? -14.222 -11.346 35.241 1.00 90.06 189 GLY A C 1
ATOM 1446 O O . GLY A 1 189 ? -13.256 -10.720 35.667 1.00 90.06 189 GLY A O 1
ATOM 1447 N N . GLY A 1 190 ? -14.086 -12.573 34.728 1.00 88.56 190 GLY A N 1
ATOM 1448 C CA . GLY A 1 190 ? -12.789 -13.209 34.546 1.00 88.56 190 GLY A CA 1
ATOM 1449 C C . GLY A 1 190 ? -11.956 -12.524 33.462 1.00 88.56 190 GLY A C 1
ATOM 1450 O O . GLY A 1 190 ? -12.445 -12.268 32.367 1.00 88.56 190 GLY A O 1
ATOM 1451 N N . THR A 1 191 ? -10.677 -12.285 33.752 1.00 86.88 191 THR A N 1
ATOM 1452 C CA . THR A 1 191 ? -9.694 -11.850 32.754 1.00 86.88 191 THR A CA 1
ATOM 1453 C C . THR A 1 191 ? -9.115 -13.062 32.033 1.00 86.88 191 THR A C 1
ATOM 1455 O O . THR A 1 191 ? -8.638 -14.000 32.676 1.00 86.88 191 THR A O 1
ATOM 1458 N N . LEU A 1 192 ? -9.140 -13.037 30.702 1.00 84.75 192 LEU A N 1
ATOM 1459 C CA . LEU A 1 192 ? -8.461 -14.027 29.873 1.00 84.75 192 LEU A CA 1
ATOM 1460 C C . LEU A 1 192 ? -6.947 -13.767 29.916 1.00 84.75 192 LEU A C 1
ATOM 1462 O O . LEU A 1 192 ? -6.504 -12.662 29.615 1.00 84.75 192 LEU A O 1
ATOM 1466 N N . ALA A 1 193 ? -6.157 -14.773 30.292 1.00 85.25 193 ALA A N 1
ATOM 1467 C CA . ALA A 1 193 ? -4.699 -14.689 30.356 1.00 85.25 193 ALA A CA 1
ATOM 1468 C C . ALA A 1 193 ? -4.066 -15.786 29.494 1.00 85.25 193 ALA A C 1
ATOM 1470 O O . ALA A 1 193 ? -4.558 -16.912 29.467 1.00 85.25 193 ALA A O 1
ATOM 1471 N N . GLY A 1 194 ? -2.974 -15.457 28.799 1.00 84.75 194 GLY A N 1
ATOM 1472 C CA . GLY A 1 194 ? -2.214 -16.425 27.999 1.00 84.75 194 GLY A CA 1
ATOM 1473 C C . GLY A 1 194 ? -2.925 -16.932 26.741 1.00 84.75 194 GLY A C 1
ATOM 1474 O O . GLY A 1 194 ? -2.528 -17.955 26.197 1.00 84.75 194 GLY A O 1
ATOM 1475 N N . ALA A 1 195 ? -3.972 -16.248 26.276 1.00 82.19 195 ALA A N 1
ATOM 1476 C CA . ALA A 1 195 ? -4.604 -16.591 25.010 1.00 82.19 195 ALA A CA 1
ATOM 1477 C C . ALA A 1 195 ? -3.704 -16.203 23.831 1.00 82.19 195 ALA A C 1
ATOM 1479 O O . ALA A 1 195 ? -3.072 -15.146 23.831 1.00 82.19 195 ALA A O 1
ATOM 1480 N N . THR A 1 196 ? -3.677 -17.054 22.813 1.00 78.50 196 THR A N 1
ATOM 1481 C CA . THR A 1 196 ? -3.024 -16.784 21.533 1.00 78.50 196 THR A CA 1
ATOM 1482 C C . THR A 1 196 ? -4.070 -16.922 20.438 1.00 78.50 196 THR A C 1
ATOM 1484 O O . THR A 1 196 ? -4.832 -17.887 20.430 1.00 78.50 196 THR A O 1
ATOM 1487 N N . VAL A 1 197 ? -4.124 -15.940 19.542 1.00 68.06 197 VAL A N 1
ATOM 1488 C CA . VAL A 1 197 ? -4.873 -16.047 18.289 1.00 68.06 197 VAL A CA 1
ATOM 1489 C C . VAL A 1 197 ? -3.919 -16.689 17.287 1.00 68.06 197 VAL A C 1
ATOM 1491 O O . VAL A 1 197 ? -2.836 -16.146 17.069 1.00 68.06 197 VAL A O 1
ATOM 1494 N N . VAL A 1 198 ? -4.277 -17.866 16.772 1.00 58.88 198 VAL A N 1
ATOM 1495 C CA . VAL A 1 198 ? -3.493 -18.617 15.776 1.00 58.88 198 VAL A CA 1
ATOM 1496 C C . VAL A 1 198 ? -4.152 -18.476 14.416 1.00 58.88 198 VAL A C 1
ATOM 1498 O O . VAL A 1 198 ? -5.398 -18.595 14.379 1.00 58.88 198 VAL A O 1
#

Foldseek 3Di:
DVVQQWAWDDCDDQNVVCVVVVHAPVNVQVVCVVVVRHPVNCVVPPDPVVVLVVVLNGDFQAQVNTTDLLRHQWAADDQQFIAGQEVQLHVSRDDDPVCLVVVLVVVQCVQQCDADPVPRHGFKDKAAQCVPDPDDSPRGRIGIATDPPHGDDRTHDPDPDDPCVVVVNPDDDDPDDDDDDDDPPDDPPDDDPPDDDD

Sequence (198 aa):
EEAGYLVRQDESGTRGALRRLDVSRADVTWLLNRVGISDRALLRYLPQWLVDAAAEQVPGNHALFDVDHARTRAFMFGSGSVFINDTRRFAEGVVPPAAVPALKAELKAVLAGLTDPQTGEPVLEVVDGEALYRDGELTPDLVVSGRDGYERMTTLTDRALVPSAERGTAASHRREGMVLAWGPTVRPGGTLAGATVV